Protein AF-A0A1C5UZY4-F1 (afdb_monomer)

Secondary structure (DSSP, 8-state):
-EEEEEE-TTTB-HHHHHHH-S-EEEE--S---TT-EEEEEETTTT-EEEEEEEEEEEEEETTSS---GGGBS-HHHHHHHHTT-EEEEEEEEEEPPTTSSBHHHHHHTT--S---S-EESB-TTSPBPHHHHHHHHHHHHHHHHHHHHHHHHHHHHHHHHHHHHHHHSPP-TTSPP----SPPBPPPPEE-SS-EEPPP-HHHHHHHHHHTTT--SS-TTS---B-TTT-PBP-EEEESS-GGGGGG-SB-S-SGGGEEEE-HHHHHHHHH-TTHHHHHHHHHHHHHHHHHTTT----HHHHHHHTT-

Solvent-accessible surface area (backbone atoms only — not comparable to full-atom values): 17574 Å² total; per-residue (Å²): 100,50,35,39,35,61,40,56,57,80,42,34,38,61,69,61,43,65,74,76,36,88,55,48,72,39,81,50,83,61,92,74,50,74,73,20,39,37,38,33,29,31,41,79,91,58,42,11,45,35,37,35,26,34,28,74,40,64,76,39,45,53,90,72,52,77,93,57,69,92,37,47,66,37,63,67,58,58,62,59,49,45,69,88,38,41,22,27,31,35,30,79,73,46,75,52,61,84,66,76,45,31,60,65,58,33,42,79,33,67,43,78,80,78,68,85,53,75,38,65,32,44,51,100,89,65,50,72,34,58,31,37,51,48,52,54,52,53,50,52,54,52,51,53,49,54,52,49,54,51,35,42,54,53,40,53,52,52,53,54,49,47,48,54,58,56,68,74,50,83,70,69,85,84,62,87,49,69,85,76,87,74,76,53,67,51,71,74,75,48,73,56,104,86,48,71,45,67,86,81,54,69,67,42,47,52,36,21,26,44,56,48,70,34,29,23,73,91,42,70,83,60,85,62,54,59,37,92,88,64,61,48,52,46,50,43,72,40,56,73,64,53,72,64,53,42,83,84,44,77,31,41,60,86,36,42,60,34,31,43,21,21,28,73,64,63,49,47,28,55,79,74,37,95,59,19,65,63,54,51,52,52,50,44,70,73,26,47,72,51,27,46,75,52,70,45,85,80,52,72,68,60,54,33,49,77,73,76,95

Mean predicted aligned error: 8.01 Å

pLDDT: mean 92.83, std 6.44, range [58.12, 98.75]

Foldseek 3Di:
DEKEAEDEQLFFVPVVCLVPDQKAWAFDPDDDDFQYKYFYQYDPPLQFGFFIWTFHAWFAALVRGDPRVVGGNDVVCVVVRRPPTIITIIGTDDTDDGPLGGPVNLVVQQDPDDRPDMDDQADPVGHGGRSSVVVVVSVVVVVVVVVLVLQLVVLVVLLVVLQVVLLPDADDLPDDADFDLDQAFQADFDDDPRYTFGHADSVQQSSLCVVVQVAAPLDNPDDFFARPRHRGTDWGKDFLQRRSCSVVARTDSSHSLRIGTHHPVLVVCLQPNPCVLVSSVVSCVVSVVVCVSNVHDDDSVRSVVSNVD

Structure (mmCIF, N/CA/C/O backbone):
data_AF-A0A1C5UZY4-F1
#
_entry.id   AF-A0A1C5UZY4-F1
#
loop_
_atom_site.group_PDB
_atom_site.id
_atom_site.type_symbol
_atom_site.label_atom_id
_atom_site.label_alt_id
_atom_site.label_comp_id
_atom_site.label_asym_id
_atom_site.label_entity_id
_atom_site.label_seq_id
_atom_site.pdbx_PDB_ins_code
_atom_site.Cartn_x
_atom_site.Cartn_y
_atom_site.Cartn_z
_atom_site.occupancy
_atom_site.B_iso_or_equiv
_atom_site.auth_seq_id
_atom_site.auth_comp_id
_atom_site.auth_asym_id
_atom_site.auth_atom_id
_atom_site.pdbx_PDB_model_num
ATOM 1 N N . MET A 1 1 ? 5.047 -5.600 -29.087 1.00 93.00 1 MET A N 1
ATOM 2 C CA . MET A 1 1 ? 6.178 -6.364 -28.516 1.00 93.00 1 MET A CA 1
ATOM 3 C C . MET A 1 1 ? 6.759 -5.580 -27.348 1.00 93.00 1 MET A C 1
ATOM 5 O O . MET A 1 1 ? 6.511 -4.378 -27.265 1.00 93.00 1 MET A O 1
ATOM 9 N N . GLU A 1 2 ? 7.501 -6.227 -26.448 1.00 97.62 2 GLU A N 1
ATOM 10 C CA . GLU A 1 2 ? 8.127 -5.547 -25.306 1.00 97.62 2 GLU A CA 1
ATOM 11 C C . GLU A 1 2 ? 9.643 -5.729 -25.294 1.00 97.62 2 GLU A C 1
ATOM 13 O O . GLU A 1 2 ? 10.166 -6.808 -25.603 1.00 97.62 2 GLU A O 1
ATOM 18 N N . TRP A 1 3 ? 10.338 -4.657 -24.921 1.00 98.00 3 TRP A N 1
ATOM 19 C CA . TRP A 1 3 ? 11.792 -4.563 -24.972 1.00 98.00 3 TRP A CA 1
ATOM 20 C C . TRP A 1 3 ? 12.372 -4.058 -23.653 1.00 98.00 3 TRP A C 1
ATOM 22 O O . TRP A 1 3 ? 11.740 -3.277 -22.954 1.00 98.00 3 TRP A O 1
ATOM 32 N N . LEU A 1 4 ? 13.609 -4.446 -23.358 1.00 97.75 4 LEU A N 1
ATOM 33 C CA . LEU A 1 4 ? 14.440 -3.913 -22.285 1.00 97.75 4 LEU A CA 1
ATOM 34 C C . LEU A 1 4 ? 15.716 -3.318 -22.894 1.00 97.75 4 LEU A C 1
ATOM 36 O O . LEU A 1 4 ? 16.439 -3.998 -23.627 1.00 97.75 4 LEU A O 1
ATOM 40 N N . ILE A 1 5 ? 16.000 -2.053 -22.590 1.00 97.12 5 ILE A N 1
ATOM 41 C CA . ILE A 1 5 ? 17.200 -1.329 -23.040 1.00 97.12 5 ILE A CA 1
ATOM 42 C C . ILE A 1 5 ? 17.924 -0.687 -21.858 1.00 97.12 5 ILE A C 1
ATOM 44 O O . ILE A 1 5 ? 17.350 -0.549 -20.782 1.00 97.12 5 ILE A O 1
ATOM 48 N N . SER A 1 6 ? 19.174 -0.267 -22.059 1.00 95.44 6 SER A N 1
ATOM 49 C CA . SER A 1 6 ? 19.938 0.491 -21.067 1.00 95.44 6 SER A CA 1
ATOM 50 C C . SER A 1 6 ? 20.080 1.966 -21.446 1.00 95.44 6 SER A C 1
ATOM 52 O O . SER A 1 6 ? 20.252 2.314 -22.614 1.00 95.44 6 SER A O 1
ATOM 54 N N . ALA A 1 7 ? 20.031 2.827 -20.433 1.00 93.62 7 ALA A N 1
ATOM 55 C CA . ALA A 1 7 ? 20.197 4.270 -20.510 1.00 93.62 7 ALA A CA 1
ATOM 56 C C . ALA A 1 7 ? 21.338 4.712 -19.594 1.00 93.62 7 ALA A C 1
ATOM 58 O O . ALA A 1 7 ? 21.362 4.383 -18.406 1.00 93.62 7 ALA A O 1
ATOM 59 N N . ASN A 1 8 ? 22.283 5.480 -20.132 1.00 91.50 8 ASN A N 1
ATOM 60 C CA . ASN A 1 8 ? 23.390 6.024 -19.354 1.00 91.50 8 ASN A CA 1
ATOM 61 C C . ASN A 1 8 ? 23.163 7.511 -19.080 1.00 91.50 8 ASN A C 1
ATOM 63 O O . ASN A 1 8 ? 23.367 8.344 -19.963 1.00 91.50 8 ASN A O 1
ATOM 67 N N . HIS A 1 9 ? 22.768 7.841 -17.848 1.00 85.44 9 HIS A N 1
ATOM 68 C CA . HIS A 1 9 ? 22.499 9.226 -17.432 1.00 85.44 9 HIS A CA 1
ATOM 69 C C . HIS A 1 9 ? 23.727 10.150 -17.545 1.00 85.44 9 HIS A C 1
ATOM 71 O O . HIS A 1 9 ? 23.566 11.351 -17.716 1.00 85.44 9 HIS A O 1
ATOM 77 N N . ASN A 1 10 ? 24.953 9.605 -17.541 1.00 86.50 10 ASN A N 1
ATOM 78 C CA . ASN A 1 10 ? 26.161 10.414 -17.734 1.00 86.50 10 ASN A CA 1
ATOM 79 C C . ASN A 1 10 ? 26.322 10.913 -19.178 1.00 86.50 10 ASN A C 1
ATOM 81 O O . ASN A 1 10 ? 27.143 11.791 -19.415 1.00 86.50 10 ASN A O 1
ATOM 85 N N . LYS A 1 11 ? 25.598 10.329 -20.140 1.00 88.88 11 LYS A N 1
ATOM 86 C CA . LYS A 1 11 ? 25.659 10.702 -21.563 1.00 88.88 11 LYS A CA 1
ATOM 87 C C . LYS A 1 11 ? 24.509 11.612 -21.971 1.00 88.88 11 LYS A C 1
ATOM 89 O O . LYS A 1 11 ? 24.703 12.533 -22.761 1.00 88.88 11 LYS A O 1
ATOM 94 N N . TYR A 1 12 ? 23.328 11.329 -21.430 1.00 91.25 12 TYR A N 1
ATOM 95 C CA . TYR A 1 12 ? 22.092 12.037 -21.720 1.00 91.25 12 TYR A CA 1
ATOM 96 C C . TYR A 1 12 ? 21.233 12.117 -20.456 1.00 91.25 12 TYR A C 1
ATOM 98 O O . TYR A 1 12 ? 21.024 11.106 -19.779 1.00 91.25 12 TYR A O 1
ATOM 106 N N . ASP A 1 13 ? 20.713 13.297 -20.134 1.00 92.81 13 ASP A N 1
ATOM 107 C CA . ASP A 1 13 ? 19.834 13.523 -18.988 1.00 92.81 13 ASP A CA 1
ATOM 108 C C . ASP A 1 13 ? 18.396 13.091 -19.312 1.00 92.81 13 ASP A C 1
ATOM 110 O O . ASP A 1 13 ? 17.498 13.895 -19.569 1.00 92.81 13 ASP A O 1
ATOM 114 N N . HIS A 1 14 ? 18.191 11.773 -19.304 1.00 92.88 14 HIS A N 1
ATOM 115 C CA . HIS A 1 14 ? 16.903 11.130 -19.568 1.00 92.88 14 HIS A CA 1
ATOM 116 C C . HIS A 1 14 ? 15.795 11.654 -18.652 1.00 92.88 14 HIS A C 1
ATOM 118 O O . HIS A 1 14 ? 14.663 11.835 -19.092 1.00 92.88 14 HIS A O 1
ATOM 124 N N . LEU A 1 15 ? 16.122 11.903 -17.380 1.00 91.94 15 LEU A N 1
ATOM 125 C CA . LEU A 1 15 ? 15.158 12.363 -16.393 1.00 91.94 15 LEU A CA 1
ATOM 126 C C . LEU A 1 15 ? 14.638 13.750 -16.759 1.00 91.94 15 LEU A C 1
ATOM 128 O O . LEU A 1 15 ? 13.427 13.965 -16.810 1.00 91.94 15 LEU A O 1
ATOM 132 N N . ARG A 1 16 ? 15.547 14.694 -17.007 1.00 94.50 16 ARG A N 1
ATOM 133 C CA . ARG A 1 16 ? 15.166 16.054 -17.376 1.00 94.50 16 ARG A CA 1
ATOM 134 C C . ARG A 1 16 ? 14.443 16.080 -18.720 1.00 94.50 16 ARG A C 1
ATOM 136 O O . ARG A 1 16 ? 13.404 16.725 -18.824 1.00 94.50 16 ARG A O 1
ATOM 143 N N . ALA A 1 17 ? 14.933 15.326 -19.701 1.00 96.06 17 ALA A N 1
ATOM 144 C CA . ALA A 1 17 ? 14.317 15.239 -21.018 1.00 96.06 17 ALA A CA 1
ATOM 145 C C . ALA A 1 17 ? 12.874 14.711 -20.949 1.00 96.06 17 ALA A C 1
ATOM 147 O O . ALA A 1 17 ? 11.978 15.343 -21.495 1.00 96.06 17 ALA A O 1
ATOM 148 N N . PHE A 1 18 ? 12.604 13.620 -20.221 1.00 95.94 18 PHE A N 1
ATOM 149 C CA . PHE A 1 18 ? 11.238 13.090 -20.089 1.00 95.94 18 PHE A CA 1
ATOM 150 C C . PHE A 1 18 ? 10.306 13.984 -19.255 1.00 95.94 18 PHE A C 1
ATOM 152 O O . PHE A 1 18 ? 9.089 13.867 -19.383 1.00 95.94 18 PHE A O 1
ATOM 159 N N . ASN A 1 19 ? 10.847 14.866 -18.407 1.00 94.25 19 ASN A N 1
ATOM 160 C CA . ASN A 1 19 ? 10.051 15.841 -17.655 1.00 94.25 19 ASN A CA 1
ATOM 161 C C . ASN A 1 19 ? 9.696 17.085 -18.484 1.00 94.25 19 ASN A C 1
ATOM 163 O O . ASN A 1 19 ? 8.635 17.671 -18.278 1.00 94.25 19 ASN A O 1
ATOM 167 N N . GLU A 1 20 ? 10.592 17.523 -19.371 1.00 96.69 20 GLU A N 1
ATOM 168 C CA . GLU A 1 20 ? 10.449 18.774 -20.127 1.00 96.69 20 GLU A CA 1
ATOM 169 C C . GLU A 1 20 ? 9.894 18.566 -21.545 1.00 96.69 20 GLU A C 1
ATOM 171 O O . GLU A 1 20 ? 9.298 19.485 -22.108 1.00 96.69 20 GLU A O 1
ATOM 176 N N . LEU A 1 21 ? 10.060 17.372 -22.124 1.00 96.44 21 LEU A N 1
ATOM 177 C CA . LEU A 1 21 ? 9.663 17.065 -23.494 1.00 96.44 21 LEU A CA 1
ATOM 178 C C . LEU A 1 21 ? 8.459 16.112 -23.549 1.00 96.44 21 LEU A C 1
ATOM 180 O O . LEU A 1 21 ? 8.356 15.181 -22.751 1.00 96.44 21 LEU A O 1
ATOM 184 N N . PRO A 1 22 ? 7.571 16.262 -24.550 1.00 95.25 22 PRO A N 1
ATOM 185 C CA . PRO A 1 22 ? 6.458 15.333 -24.756 1.00 95.25 22 PRO A CA 1
ATOM 186 C C . PRO A 1 22 ? 6.906 13.943 -25.247 1.00 95.25 22 PRO A C 1
ATOM 188 O O . PRO A 1 22 ? 6.146 12.978 -25.141 1.00 95.25 22 PRO A O 1
ATOM 191 N N . TYR A 1 23 ? 8.104 13.849 -25.827 1.00 97.00 23 TYR A N 1
ATOM 192 C CA . TYR A 1 23 ? 8.718 12.631 -26.349 1.00 97.00 23 TYR A CA 1
ATOM 193 C C . TYR A 1 23 ? 10.227 12.829 -26.543 1.00 97.00 23 TYR A C 1
ATOM 195 O O . TYR A 1 23 ? 10.704 13.961 -26.614 1.00 97.00 23 TYR A O 1
ATOM 203 N N . ILE A 1 24 ? 10.964 11.723 -26.662 1.00 96.50 24 ILE A N 1
ATOM 204 C CA . ILE A 1 24 ? 12.413 11.699 -26.909 1.00 96.50 24 ILE A CA 1
ATOM 205 C C . ILE A 1 24 ? 12.707 10.828 -28.129 1.00 96.50 24 ILE A C 1
ATOM 207 O O . ILE A 1 24 ? 12.107 9.765 -28.286 1.00 96.50 24 ILE A O 1
ATOM 211 N N . ASP A 1 25 ? 13.653 11.248 -28.969 1.00 95.19 25 ASP A N 1
ATOM 212 C CA . ASP A 1 25 ? 14.123 10.455 -30.105 1.00 95.19 25 ASP A CA 1
ATOM 213 C C . ASP A 1 25 ? 15.330 9.596 -29.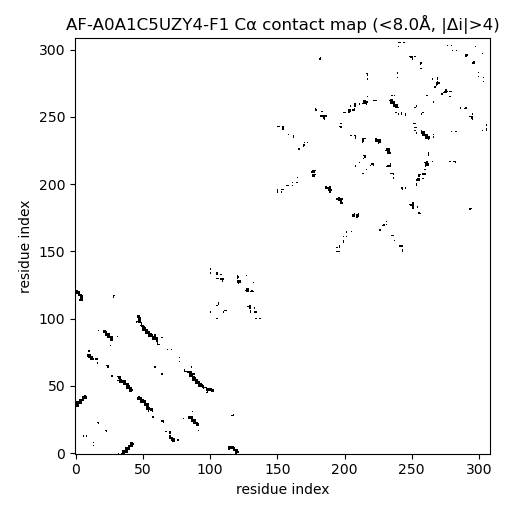703 1.00 95.19 25 ASP A C 1
ATOM 215 O O . ASP A 1 25 ? 16.413 10.082 -29.387 1.00 95.19 25 ASP A O 1
ATOM 219 N N . TRP A 1 26 ? 15.136 8.281 -29.716 1.00 93.69 26 TRP A N 1
ATOM 220 C CA . TRP A 1 26 ? 16.106 7.283 -29.290 1.00 93.69 26 TRP A CA 1
ATOM 221 C C . TRP A 1 26 ? 16.774 6.613 -30.487 1.00 93.69 26 TRP A C 1
ATOM 223 O O . TRP A 1 26 ? 16.096 6.190 -31.425 1.00 93.69 26 TRP A O 1
ATOM 233 N N . LYS A 1 27 ? 18.102 6.442 -30.457 1.00 91.69 27 LYS A N 1
ATOM 234 C CA . LYS A 1 27 ? 18.824 5.760 -31.543 1.00 91.69 27 LYS A CA 1
ATOM 235 C C . LYS A 1 27 ? 18.292 4.335 -31.740 1.00 91.69 27 LYS A C 1
ATOM 237 O O . LYS A 1 27 ? 18.369 3.487 -30.849 1.00 91.69 27 LYS A O 1
ATOM 242 N N . GLN A 1 28 ? 17.774 4.055 -32.929 1.00 91.94 28 GLN A N 1
ATOM 243 C CA . GLN A 1 28 ? 17.091 2.806 -33.235 1.00 91.94 28 GLN A CA 1
ATOM 244 C C . GLN A 1 28 ? 18.100 1.706 -33.584 1.00 91.94 28 GLN A C 1
ATOM 246 O O . GLN A 1 28 ? 18.501 1.546 -34.733 1.00 91.94 28 GLN A O 1
ATOM 251 N N . ASN A 1 29 ? 18.481 0.925 -32.572 1.00 90.06 29 ASN A N 1
ATOM 252 C CA . ASN A 1 29 ? 19.361 -0.244 -32.708 1.00 90.06 29 ASN A CA 1
ATOM 253 C C . ASN A 1 29 ? 18.593 -1.583 -32.653 1.00 90.06 29 ASN A C 1
ATOM 255 O O . ASN A 1 29 ? 19.197 -2.638 -32.481 1.00 90.06 29 ASN A O 1
ATOM 259 N N . ALA A 1 30 ? 17.262 -1.540 -32.756 1.00 92.44 30 ALA A N 1
ATOM 260 C CA . ALA A 1 30 ? 16.383 -2.703 -32.830 1.00 92.44 30 ALA A CA 1
ATOM 261 C C . ALA A 1 30 ? 15.207 -2.444 -33.778 1.00 92.44 30 ALA A C 1
ATOM 263 O O . ALA A 1 30 ? 14.900 -1.302 -34.131 1.00 92.44 30 ALA A O 1
ATOM 264 N N . ASN A 1 31 ? 14.538 -3.524 -34.177 1.00 93.62 31 ASN A N 1
ATOM 265 C CA . ASN A 1 31 ? 13.369 -3.489 -35.052 1.00 93.62 31 ASN A CA 1
ATOM 266 C C . ASN A 1 31 ? 12.099 -3.207 -34.240 1.00 93.62 31 ASN A C 1
ATOM 268 O O . ASN A 1 31 ? 11.259 -4.089 -34.070 1.00 93.62 31 ASN A O 1
ATOM 272 N N . TYR A 1 32 ? 11.993 -1.991 -33.707 1.00 96.56 32 TYR A N 1
ATOM 273 C CA . TYR A 1 32 ? 10.784 -1.535 -33.029 1.00 96.56 32 TYR A CA 1
ATOM 274 C C . TYR A 1 32 ? 9.621 -1.384 -34.010 1.00 96.56 32 TYR A C 1
ATOM 276 O O . TYR A 1 32 ? 9.817 -1.023 -35.172 1.00 96.56 32 TYR A O 1
ATOM 284 N N . SER A 1 33 ? 8.411 -1.605 -33.509 1.00 97.31 33 SER A N 1
ATOM 285 C CA . SER A 1 33 ? 7.156 -1.258 -34.176 1.00 97.31 33 SER A CA 1
ATOM 286 C C . SER A 1 33 ? 6.415 -0.185 -33.382 1.00 97.31 33 SER A C 1
ATOM 288 O O . SER A 1 33 ? 6.552 -0.107 -32.163 1.00 97.31 33 SER A O 1
ATOM 290 N N . VAL A 1 34 ? 5.615 0.644 -34.057 1.00 98.06 34 VAL A N 1
ATOM 291 C CA . VAL A 1 34 ? 4.722 1.589 -33.366 1.00 98.06 34 VAL A CA 1
ATOM 292 C C . VAL A 1 34 ? 3.765 0.805 -32.459 1.00 98.06 34 VAL A C 1
ATOM 294 O O . VAL A 1 34 ? 3.208 -0.208 -32.878 1.00 98.06 34 VAL A O 1
ATOM 297 N N . GLY A 1 35 ? 3.606 1.260 -31.217 1.00 97.81 35 GLY A N 1
ATOM 298 C CA . GLY A 1 35 ? 2.853 0.582 -30.160 1.00 97.81 35 GLY A CA 1
ATOM 299 C C . GLY A 1 35 ? 3.679 -0.394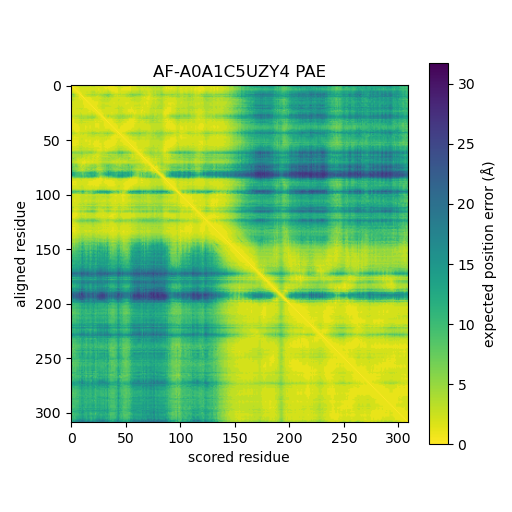 -29.312 1.00 97.81 35 GLY A C 1
ATOM 300 O O . GLY A 1 35 ? 3.176 -0.881 -28.299 1.00 97.81 35 GLY A O 1
ATOM 301 N N . ASP A 1 36 ? 4.940 -0.670 -29.669 1.00 98.38 36 ASP A N 1
ATOM 302 C CA . ASP A 1 36 ? 5.838 -1.432 -28.797 1.00 98.38 36 ASP A CA 1
ATOM 303 C C . ASP A 1 36 ? 6.055 -0.707 -27.465 1.00 98.38 36 ASP A C 1
ATOM 305 O O . ASP A 1 36 ? 6.106 0.526 -27.397 1.00 98.38 36 ASP A O 1
ATOM 309 N N . LYS A 1 37 ? 6.231 -1.492 -26.400 1.00 98.25 37 LYS A N 1
ATOM 310 C CA . LYS A 1 37 ? 6.584 -0.986 -25.074 1.00 98.25 37 LYS A CA 1
ATOM 311 C C . LYS A 1 37 ? 8.058 -1.242 -24.799 1.00 98.25 37 LYS A C 1
ATOM 313 O O . LYS A 1 37 ? 8.589 -2.303 -25.131 1.00 98.25 37 LYS A O 1
ATOM 318 N N . VAL A 1 38 ? 8.735 -0.266 -24.210 1.00 98.31 38 VAL A N 1
ATOM 319 C CA . VAL A 1 38 ? 10.170 -0.349 -23.934 1.00 98.31 38 VAL A CA 1
ATOM 320 C C . VAL A 1 38 ? 10.425 0.015 -22.476 1.00 98.31 38 VAL A C 1
ATOM 322 O O . VAL A 1 38 ? 10.155 1.134 -22.044 1.00 98.31 38 VAL A O 1
ATOM 325 N N . PHE A 1 39 ? 10.960 -0.939 -21.723 1.00 97.69 39 PHE A N 1
ATOM 326 C CA . PHE A 1 39 ? 11.509 -0.745 -20.390 1.00 97.69 39 PHE A CA 1
ATOM 327 C C . PHE A 1 39 ? 12.934 -0.205 -20.501 1.00 97.69 39 PHE A C 1
ATOM 329 O O . PHE A 1 39 ? 13.783 -0.776 -21.192 1.00 97.69 39 PHE A O 1
ATOM 336 N N . ILE A 1 40 ? 13.210 0.894 -19.807 1.00 97.06 40 ILE A N 1
ATOM 337 C CA . ILE A 1 40 ? 14.509 1.560 -19.812 1.00 97.06 40 ILE A CA 1
ATOM 338 C C . ILE A 1 40 ? 15.177 1.361 -18.451 1.00 97.06 40 ILE A C 1
ATOM 340 O O . ILE A 1 40 ? 14.742 1.906 -17.435 1.00 97.06 40 ILE A O 1
ATOM 344 N N . TYR A 1 41 ? 16.257 0.584 -18.449 1.00 96.06 41 TYR A N 1
ATOM 345 C CA . TYR A 1 41 ? 17.159 0.404 -17.319 1.00 96.06 41 TYR A CA 1
ATOM 346 C C . TYR A 1 41 ? 18.167 1.554 -17.249 1.00 96.06 41 TYR A C 1
ATOM 348 O O . TYR A 1 41 ? 19.051 1.667 -18.100 1.00 96.06 41 TYR A O 1
ATOM 356 N N . SER A 1 42 ? 18.075 2.386 -16.216 1.00 94.25 42 SER A N 1
ATOM 357 C CA . SER A 1 42 ? 19.055 3.439 -15.950 1.00 94.25 42 SER A CA 1
ATOM 358 C C . SER A 1 42 ? 20.288 2.837 -15.275 1.00 94.25 42 SER A C 1
ATOM 360 O O . SER A 1 42 ? 20.201 2.231 -14.205 1.00 94.25 42 SER A O 1
ATOM 362 N N . THR A 1 43 ? 21.466 3.014 -15.877 1.00 92.88 43 THR A N 1
ATOM 363 C CA . THR A 1 43 ? 22.735 2.544 -15.297 1.00 92.88 43 THR A CA 1
ATOM 364 C C . THR A 1 43 ? 23.079 3.294 -14.000 1.00 92.88 43 THR A C 1
ATOM 366 O O . THR A 1 43 ? 22.362 4.201 -13.572 1.00 92.88 43 THR A O 1
ATOM 369 N N . LYS A 1 44 ? 24.206 2.944 -13.358 1.00 89.12 44 LYS A N 1
ATOM 370 C CA . LYS A 1 44 ? 24.700 3.629 -12.146 1.00 89.12 44 LYS A CA 1
ATOM 371 C C . LYS A 1 44 ? 24.610 5.156 -12.278 1.00 89.12 44 LYS A C 1
ATOM 373 O O . LYS A 1 44 ? 25.073 5.644 -13.306 1.00 89.12 44 LYS A O 1
ATOM 378 N N . PRO A 1 45 ? 24.112 5.882 -11.254 1.00 89.12 45 PRO A N 1
ATOM 379 C CA . PRO A 1 45 ? 23.876 5.393 -9.896 1.00 89.12 45 PRO A CA 1
ATOM 380 C C . PRO A 1 45 ? 22.497 4.756 -9.676 1.00 89.12 45 PRO A C 1
ATOM 382 O O . PRO A 1 45 ? 22.290 4.188 -8.614 1.00 89.12 45 PRO A O 1
ATOM 385 N N . ILE A 1 46 ? 21.570 4.823 -10.639 1.00 90.38 46 ILE A N 1
ATOM 386 C CA . ILE A 1 46 ? 20.191 4.341 -10.448 1.00 90.38 46 ILE A CA 1
ATOM 387 C C . ILE A 1 46 ? 20.137 2.811 -10.402 1.00 90.38 46 ILE A C 1
ATOM 389 O O . ILE A 1 46 ? 19.535 2.252 -9.495 1.00 90.38 46 ILE A O 1
ATOM 393 N N . SER A 1 47 ? 20.819 2.146 -11.338 1.00 92.25 47 SER A N 1
ATOM 394 C CA . SER A 1 47 ? 20.954 0.679 -11.415 1.00 92.25 47 SER A CA 1
ATOM 395 C C . SER A 1 47 ? 19.625 -0.090 -11.331 1.00 92.25 47 SER A C 1
ATOM 397 O O . SER A 1 47 ? 19.549 -1.158 -10.720 1.00 92.25 47 SER A O 1
ATOM 399 N N . ALA A 1 48 ? 18.577 0.452 -11.953 1.00 94.31 48 ALA A N 1
ATOM 400 C CA . ALA A 1 48 ? 17.226 -0.101 -11.937 1.00 94.31 48 ALA A CA 1
ATOM 401 C C . ALA A 1 48 ? 16.445 0.292 -13.201 1.00 94.31 48 ALA A C 1
ATOM 403 O O . ALA A 1 48 ? 16.809 1.250 -13.889 1.00 94.31 48 ALA A O 1
ATOM 404 N N . ILE A 1 49 ? 15.359 -0.428 -13.499 1.00 95.50 49 ILE A N 1
ATOM 405 C CA . ILE A 1 49 ? 14.364 0.026 -14.483 1.00 95.50 49 ILE A CA 1
ATOM 406 C C . ILE A 1 49 ? 13.709 1.302 -13.948 1.00 95.50 49 ILE A C 1
ATOM 408 O O . ILE A 1 49 ? 13.143 1.296 -12.857 1.00 95.50 49 ILE A O 1
ATOM 412 N N . GLU A 1 50 ? 13.808 2.393 -14.710 1.00 94.94 50 GLU A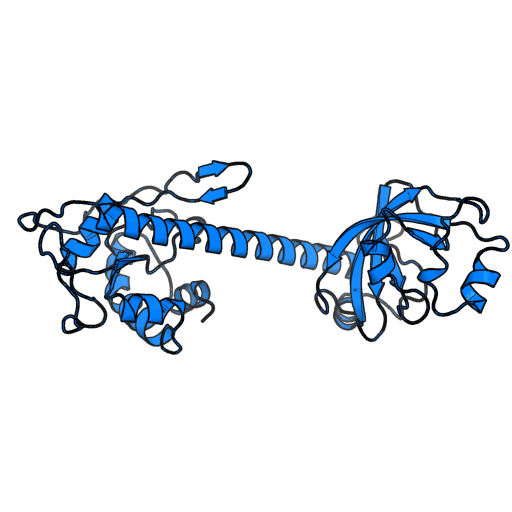 N 1
ATOM 413 C CA . GLU A 1 50 ? 13.316 3.717 -14.303 1.00 94.94 50 GLU A CA 1
ATOM 414 C C . GLU A 1 50 ? 12.147 4.199 -15.166 1.00 94.94 50 GLU A C 1
ATOM 416 O O . GLU A 1 50 ? 11.273 4.900 -14.661 1.00 94.94 50 GLU A O 1
ATOM 421 N N . PHE A 1 51 ? 12.085 3.808 -16.441 1.00 96.06 51 PHE A N 1
ATOM 422 C CA . PHE A 1 51 ? 11.044 4.287 -17.351 1.00 96.06 51 PHE A CA 1
ATOM 423 C C . PHE A 1 51 ? 10.389 3.146 -18.121 1.00 96.06 51 PHE A C 1
ATOM 425 O O . PHE A 1 51 ? 11.051 2.192 -18.533 1.00 96.06 51 PHE A O 1
ATOM 432 N N . LEU A 1 52 ? 9.092 3.296 -18.366 1.00 97.00 52 LEU A N 1
ATOM 433 C CA . LEU A 1 52 ? 8.333 2.560 -19.365 1.00 97.00 52 LEU A CA 1
ATOM 434 C C . LEU A 1 52 ? 7.852 3.557 -20.419 1.00 97.00 52 LEU A C 1
ATOM 436 O O . LEU A 1 52 ? 7.227 4.569 -20.090 1.00 97.00 52 LEU A O 1
ATOM 440 N N . VAL A 1 53 ? 8.146 3.277 -21.685 1.00 98.31 53 VAL A N 1
ATOM 441 C CA . VAL A 1 53 ? 7.797 4.150 -22.812 1.00 98.31 53 VAL A CA 1
ATOM 442 C C . VAL A 1 53 ? 7.063 3.393 -23.913 1.00 98.31 53 VAL A C 1
ATOM 444 O O . VAL A 1 53 ? 7.185 2.175 -24.040 1.00 98.31 53 VAL A O 1
ATOM 447 N N . GLU A 1 54 ? 6.301 4.128 -24.716 1.00 98.44 54 GLU A N 1
ATOM 448 C CA . GLU A 1 54 ? 5.686 3.646 -25.951 1.00 98.44 54 GLU A CA 1
ATOM 449 C C . GLU A 1 54 ? 6.467 4.142 -27.159 1.00 98.44 54 GLU A C 1
ATOM 451 O O . GLU A 1 54 ? 6.799 5.327 -27.245 1.00 98.44 54 GLU A O 1
ATOM 456 N N . VAL A 1 55 ? 6.701 3.258 -28.122 1.00 98.56 55 VAL A N 1
ATOM 457 C CA . VAL A 1 55 ? 7.205 3.647 -29.437 1.00 98.56 55 VAL A CA 1
ATOM 458 C C . VAL A 1 55 ? 6.062 4.263 -30.238 1.00 98.56 55 VAL A C 1
ATOM 460 O O . VAL A 1 55 ? 5.137 3.560 -30.636 1.00 98.56 55 VAL A O 1
ATOM 463 N N . ILE A 1 56 ? 6.124 5.567 -30.497 1.00 98.31 56 ILE A N 1
ATOM 464 C CA . ILE A 1 56 ? 5.078 6.285 -31.245 1.00 98.31 56 ILE A CA 1
ATOM 465 C C . ILE A 1 56 ? 5.457 6.552 -32.706 1.00 98.31 56 ILE A C 1
ATOM 467 O O . ILE A 1 56 ? 4.588 6.837 -33.522 1.00 98.31 56 ILE A O 1
ATOM 471 N N . GLU A 1 57 ? 6.739 6.431 -33.052 1.00 98.06 57 GLU A N 1
ATOM 472 C CA . GLU A 1 57 ? 7.251 6.618 -34.412 1.00 98.06 57 GLU A CA 1
ATOM 473 C C . GLU A 1 57 ? 8.584 5.865 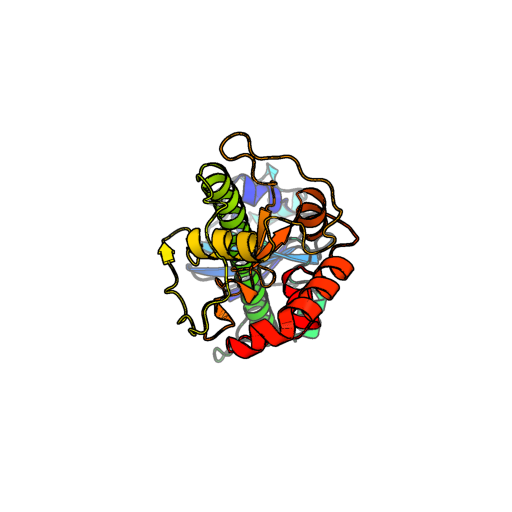-34.575 1.00 98.06 57 GLU A C 1
ATOM 475 O O . GLU A 1 57 ? 9.312 5.664 -33.601 1.00 98.06 57 GLU A O 1
ATOM 480 N N . THR A 1 58 ? 8.915 5.417 -35.789 1.00 97.38 58 THR A N 1
ATOM 481 C CA . THR A 1 58 ? 10.143 4.652 -36.085 1.00 97.38 58 THR A CA 1
ATOM 482 C C . THR A 1 58 ? 10.781 5.134 -37.381 1.00 97.38 58 THR A C 1
ATOM 484 O O . THR A 1 58 ? 10.121 5.775 -38.195 1.00 97.38 58 THR A O 1
ATOM 487 N N . ASN A 1 59 ? 12.045 4.770 -37.611 1.00 94.31 59 ASN A N 1
ATOM 488 C CA . ASN A 1 59 ? 12.789 5.109 -38.828 1.00 94.31 59 ASN A CA 1
ATOM 489 C C . ASN A 1 59 ? 12.925 6.621 -39.095 1.00 94.31 59 ASN A C 1
ATOM 491 O O . ASN A 1 59 ? 13.111 7.026 -40.243 1.00 94.31 59 ASN A O 1
ATOM 495 N N . ILE A 1 60 ? 12.892 7.441 -38.045 1.00 93.94 60 ILE A N 1
ATOM 496 C CA . ILE A 1 60 ? 13.107 8.887 -38.134 1.00 93.94 60 ILE A CA 1
ATOM 497 C C . ILE A 1 60 ? 14.551 9.137 -38.579 1.00 93.94 60 ILE A C 1
ATOM 499 O O . ILE A 1 60 ? 15.487 8.527 -38.051 1.00 93.94 60 ILE A O 1
ATOM 503 N N . THR A 1 61 ? 14.741 10.013 -39.564 1.00 90.88 61 THR A N 1
ATOM 504 C CA . THR A 1 61 ? 16.075 10.412 -40.030 1.00 90.88 61 THR A CA 1
ATOM 505 C C . THR A 1 61 ? 16.634 11.546 -39.173 1.00 90.88 61 THR A C 1
ATOM 507 O O . THR A 1 61 ? 15.882 12.290 -38.551 1.00 90.88 61 THR A O 1
ATOM 510 N N . GLY A 1 62 ? 17.961 11.705 -39.146 1.00 84.19 62 GLY A N 1
ATOM 511 C CA . GLY A 1 62 ? 18.638 12.706 -38.309 1.00 84.19 62 GLY A CA 1
ATOM 512 C C . GLY A 1 62 ? 18.212 14.166 -38.536 1.00 84.19 62 GLY A C 1
ATOM 513 O O . GLY A 1 62 ? 18.395 14.981 -37.639 1.00 84.19 62 GLY A O 1
ATOM 514 N N . ASP A 1 63 ? 17.607 14.496 -39.679 1.00 85.00 63 ASP A N 1
ATOM 515 C CA . ASP A 1 63 ? 17.081 15.844 -39.958 1.00 85.00 63 ASP A CA 1
ATOM 516 C C . ASP A 1 63 ? 15.691 16.089 -39.339 1.00 85.00 63 ASP A C 1
ATOM 518 O O . ASP A 1 63 ? 15.233 17.225 -39.268 1.00 85.00 63 ASP A O 1
ATOM 522 N N . HIS A 1 64 ? 15.015 15.024 -38.893 1.00 88.69 64 HIS A N 1
ATOM 523 C CA . HIS A 1 64 ? 13.652 15.050 -38.349 1.00 88.69 64 HIS A CA 1
ATOM 524 C C . HIS A 1 64 ? 13.596 14.691 -36.856 1.00 88.69 64 HIS A C 1
ATOM 526 O O . HIS A 1 64 ? 12.502 14.583 -36.288 1.00 88.69 64 HIS A O 1
ATOM 532 N N . VAL A 1 65 ? 14.755 14.494 -36.215 1.00 90.69 65 VAL A N 1
ATOM 533 C CA . VAL A 1 65 ? 14.807 14.344 -34.758 1.00 90.69 65 VAL A CA 1
ATOM 534 C C . VAL A 1 65 ? 14.651 15.693 -34.067 1.00 90.69 65 VAL A C 1
ATOM 536 O O . VAL A 1 65 ? 15.018 16.733 -34.613 1.00 90.69 65 VAL A O 1
ATOM 539 N N . ILE A 1 66 ? 14.134 15.674 -32.845 1.00 91.19 66 ILE A N 1
ATOM 540 C CA . ILE A 1 66 ? 14.022 16.864 -31.999 1.00 91.19 66 ILE A CA 1
ATOM 541 C C . ILE A 1 66 ? 15.382 17.525 -31.742 1.00 91.19 66 ILE A C 1
ATOM 543 O O . ILE A 1 66 ? 16.422 16.862 -31.746 1.00 91.19 66 ILE A O 1
ATOM 547 N N . ASP A 1 67 ? 15.374 18.832 -31.475 1.00 89.75 67 ASP A N 1
ATOM 548 C CA . ASP A 1 67 ? 16.543 19.506 -30.911 1.00 89.75 67 ASP A CA 1
ATOM 549 C C . ASP A 1 67 ? 16.564 19.317 -29.392 1.00 89.75 67 ASP A C 1
ATOM 551 O O . ASP A 1 67 ? 15.897 20.012 -28.629 1.00 89.75 67 ASP A O 1
ATOM 555 N N . ASP A 1 68 ? 17.324 18.317 -28.970 1.00 91.06 68 ASP A N 1
ATOM 556 C CA . ASP A 1 68 ? 17.477 17.872 -27.592 1.00 91.06 68 ASP A CA 1
ATOM 557 C C . ASP A 1 68 ? 18.885 18.142 -27.049 1.00 91.06 68 ASP A C 1
ATOM 559 O O . ASP A 1 68 ? 19.273 17.591 -26.019 1.00 91.06 68 ASP A O 1
ATOM 563 N N . LYS A 1 69 ? 19.668 18.991 -27.731 1.00 91.25 69 LYS A N 1
ATOM 564 C CA . LYS A 1 69 ? 21.091 19.224 -27.435 1.00 91.25 69 LYS A CA 1
ATOM 565 C C . LYS A 1 69 ? 21.357 19.559 -25.970 1.00 91.25 69 LYS A C 1
ATOM 567 O O . LYS A 1 69 ? 22.365 19.135 -25.418 1.00 91.25 69 LYS A O 1
ATOM 572 N N . ILE A 1 70 ? 20.446 20.294 -25.337 1.00 94.06 70 ILE A N 1
ATOM 573 C CA . ILE A 1 70 ? 20.569 20.739 -23.943 1.00 94.06 70 ILE A CA 1
ATOM 574 C C . ILE A 1 70 ? 20.554 19.597 -22.915 1.00 94.06 70 ILE A C 1
ATOM 576 O O . ILE A 1 70 ? 20.921 19.827 -21.764 1.00 94.06 70 ILE A O 1
ATOM 580 N N . TYR A 1 71 ? 20.124 18.396 -23.312 1.00 93.56 71 TYR A N 1
ATOM 581 C CA . TYR A 1 71 ? 20.078 17.206 -22.462 1.00 93.56 71 TYR A CA 1
ATOM 582 C C . TYR A 1 71 ? 21.302 16.301 -22.648 1.00 93.56 71 TYR A C 1
ATOM 584 O O . TYR A 1 71 ? 21.475 15.353 -21.887 1.00 93.56 71 TYR A O 1
ATOM 592 N N . TRP A 1 72 ? 22.163 16.573 -23.633 1.00 91.50 72 TRP A N 1
ATOM 593 C CA . TRP A 1 72 ? 23.376 15.796 -23.873 1.00 91.50 72 TRP A CA 1
ATOM 594 C C . TRP A 1 72 ? 24.535 16.300 -23.019 1.00 91.50 72 TRP A C 1
ATOM 596 O O . TRP A 1 72 ? 24.884 17.479 -23.041 1.00 91.50 72 TRP A O 1
ATOM 606 N N . THR A 1 73 ? 25.176 15.376 -22.314 1.00 87.56 73 THR A N 1
ATOM 607 C CA . THR A 1 73 ? 26.414 15.626 -21.565 1.00 87.56 73 THR A CA 1
ATOM 608 C C . THR A 1 73 ? 27.647 15.268 -22.396 1.00 87.56 73 THR A C 1
ATOM 610 O O . THR A 1 73 ? 28.700 15.880 -22.234 1.00 87.56 73 THR A O 1
ATOM 613 N N . ASP A 1 74 ? 27.515 14.302 -23.313 1.00 85.44 74 ASP A N 1
ATOM 614 C CA . ASP A 1 74 ? 28.566 13.884 -24.246 1.00 85.44 74 ASP A CA 1
ATOM 615 C C . ASP A 1 74 ? 28.283 14.411 -25.664 1.00 85.44 74 ASP A C 1
ATOM 617 O O . ASP A 1 74 ? 27.536 13.820 -26.450 1.00 85.44 74 ASP A O 1
ATOM 621 N N . MET A 1 75 ? 28.898 15.547 -25.998 1.00 84.81 75 MET A N 1
ATOM 622 C CA . MET A 1 75 ? 28.724 16.198 -27.300 1.00 84.81 75 MET A CA 1
ATOM 623 C C . MET A 1 75 ? 29.316 15.402 -28.470 1.00 84.81 75 MET A C 1
ATOM 625 O O . MET A 1 75 ? 28.822 15.519 -29.591 1.00 84.81 75 MET A O 1
ATOM 629 N N . ASN A 1 76 ? 30.326 14.560 -28.231 1.00 83.19 76 ASN A N 1
ATOM 630 C CA . ASN A 1 76 ? 30.886 13.726 -29.294 1.00 83.19 76 ASN A CA 1
ATOM 631 C C . ASN A 1 76 ? 29.871 12.660 -29.719 1.00 83.19 76 ASN A C 1
ATOM 633 O O . ASN A 1 76 ? 29.722 12.390 -30.911 1.00 83.19 76 ASN A O 1
ATOM 637 N N . GLU A 1 77 ? 29.145 12.060 -28.771 1.00 80.31 77 GLU A N 1
ATOM 638 C CA . GLU A 1 77 ? 28.068 11.121 -29.103 1.00 80.31 77 GLU A CA 1
ATOM 639 C C . GLU A 1 77 ? 26.872 11.801 -29.768 1.00 80.31 77 GLU A C 1
ATOM 641 O O . GLU A 1 77 ? 26.318 11.240 -30.716 1.00 80.31 77 GLU A O 1
ATOM 646 N N . TYR A 1 78 ? 26.523 13.019 -29.345 1.00 82.94 78 TYR A N 1
ATOM 647 C CA . TYR A 1 78 ? 25.484 13.823 -29.993 1.00 82.94 78 TYR A CA 1
ATOM 648 C C . TYR A 1 78 ? 25.782 14.059 -31.484 1.00 82.94 78 TYR A C 1
ATOM 650 O O . TYR A 1 78 ? 24.931 13.815 -32.345 1.00 82.94 78 TYR A O 1
ATOM 658 N N . GLU A 1 79 ? 27.000 14.506 -31.808 1.00 81.06 79 GLU A N 1
ATOM 659 C CA . GLU A 1 79 ? 27.397 14.838 -33.182 1.00 81.06 79 GLU A CA 1
ATOM 660 C C . GLU A 1 79 ? 27.576 13.592 -34.05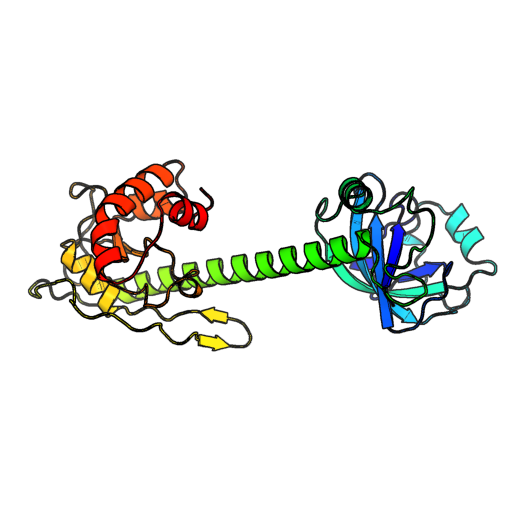8 1.00 81.06 79 GLU A C 1
ATOM 662 O O . GLU A 1 79 ? 27.120 13.561 -35.207 1.00 81.06 79 GLU A O 1
ATOM 667 N N . ASN A 1 80 ? 28.196 12.539 -33.515 1.00 74.69 80 ASN A N 1
ATOM 668 C CA . ASN A 1 80 ? 28.400 11.279 -34.232 1.00 74.69 80 ASN A CA 1
ATOM 669 C C . ASN A 1 80 ? 27.093 10.497 -34.417 1.00 74.69 80 ASN A C 1
ATOM 671 O O . ASN A 1 80 ? 26.934 9.786 -35.408 1.00 74.69 80 ASN A O 1
ATOM 675 N N . GLY A 1 81 ? 26.146 10.630 -33.486 1.00 69.69 81 GLY A N 1
ATOM 676 C CA . GLY A 1 81 ? 24.859 9.946 -33.527 1.00 69.69 81 GLY A CA 1
ATOM 677 C C . GLY A 1 81 ? 24.002 10.356 -34.722 1.00 69.69 81 GLY A C 1
ATOM 678 O O . GLY A 1 81 ? 23.409 9.486 -35.356 1.00 69.69 81 GLY A O 1
ATOM 679 N N . ARG A 1 82 ? 23.971 11.648 -35.078 1.00 70.94 82 ARG A N 1
ATOM 680 C CA . ARG A 1 82 ? 23.055 12.173 -36.111 1.00 70.94 82 ARG A CA 1
ATOM 681 C C . ARG A 1 82 ? 23.459 11.829 -37.546 1.00 70.94 82 ARG A C 1
ATOM 683 O O . ARG A 1 82 ? 22.601 11.767 -38.426 1.00 70.94 82 ARG A O 1
ATOM 690 N N . LYS A 1 83 ? 24.740 11.556 -37.810 1.00 67.69 83 LYS A N 1
ATOM 691 C CA . LYS A 1 83 ? 25.210 11.189 -39.152 1.00 67.69 83 LYS A CA 1
ATOM 692 C C . LYS A 1 83 ? 24.861 9.725 -39.437 1.00 67.69 83 LYS A C 1
ATOM 694 O O . LYS A 1 83 ? 25.556 8.815 -39.009 1.00 67.69 83 LYS A O 1
ATOM 699 N N . HIS A 1 84 ? 23.780 9.522 -40.193 1.00 72.94 84 HIS A N 1
ATOM 700 C CA . HIS A 1 84 ? 23.368 8.238 -40.795 1.00 72.94 84 HIS A CA 1
ATOM 701 C C . HIS A 1 84 ? 22.638 7.255 -39.858 1.00 72.94 84 HIS A C 1
ATOM 703 O O . HIS A 1 84 ? 22.376 6.118 -40.253 1.00 72.94 84 HIS A O 1
ATOM 709 N N . SER A 1 85 ? 22.250 7.679 -38.650 1.00 84.38 85 SER A N 1
ATOM 710 C CA . SER A 1 85 ? 21.412 6.859 -37.763 1.00 84.38 85 SER A CA 1
ATOM 711 C C . SER A 1 85 ? 19.922 7.013 -38.067 1.00 84.38 85 SER A C 1
ATOM 713 O O . SER A 1 85 ? 19.463 8.053 -38.542 1.00 84.38 85 SER A O 1
ATOM 715 N N . ARG A 1 86 ? 19.164 5.968 -37.730 1.00 92.19 86 ARG A N 1
ATOM 716 C CA . ARG A 1 86 ? 17.707 6.023 -37.593 1.00 92.19 86 ARG A CA 1
ATOM 717 C C . ARG A 1 86 ? 17.330 6.147 -36.126 1.00 92.19 86 ARG A C 1
ATOM 719 O O . ARG A 1 86 ? 18.049 5.647 -35.258 1.00 92.19 86 ARG A O 1
ATOM 726 N N . TYR A 1 87 ? 16.189 6.769 -35.871 1.00 94.50 87 TYR A N 1
ATOM 727 C CA . TYR A 1 87 ? 15.661 6.982 -34.533 1.00 94.50 87 TYR A CA 1
ATOM 728 C C . TYR A 1 87 ? 14.230 6.459 -34.412 1.00 94.50 87 TYR A C 1
ATOM 730 O O . TYR A 1 87 ? 13.476 6.417 -35.387 1.00 94.50 87 TYR A O 1
ATOM 738 N N . ALA A 1 88 ? 13.880 6.055 -33.198 1.00 97.06 88 ALA A N 1
ATOM 739 C CA . ALA A 1 88 ? 12.523 5.759 -32.780 1.00 97.06 88 ALA A CA 1
ATOM 740 C C . ALA A 1 88 ? 12.100 6.791 -31.739 1.00 97.06 88 ALA A C 1
ATOM 742 O O . ALA A 1 88 ? 12.893 7.158 -30.876 1.00 97.06 88 ALA A O 1
ATOM 743 N N . ARG A 1 89 ? 10.856 7.250 -31.812 1.00 97.94 89 ARG A N 1
ATOM 744 C CA . ARG A 1 89 ? 10.322 8.246 -30.888 1.00 97.94 89 ARG A CA 1
ATOM 745 C C . ARG A 1 89 ? 9.612 7.563 -29.742 1.00 97.94 89 ARG A C 1
ATOM 747 O O . ARG A 1 89 ? 8.677 6.790 -29.957 1.00 97.94 89 ARG A O 1
ATOM 754 N N . PHE A 1 90 ? 10.052 7.865 -28.533 1.00 98.31 90 PHE A N 1
ATOM 755 C CA . PHE A 1 90 ? 9.535 7.301 -27.300 1.00 98.31 90 PHE A CA 1
ATOM 756 C C . PHE A 1 90 ? 8.691 8.329 -26.559 1.00 98.31 90 PHE A C 1
ATOM 758 O O . PHE A 1 90 ? 9.145 9.437 -26.273 1.00 98.31 90 PHE A O 1
ATOM 765 N N . LYS A 1 91 ? 7.466 7.938 -26.212 1.00 98.19 91 LYS A N 1
ATOM 766 C CA . LYS A 1 91 ? 6.580 8.695 -25.329 1.00 98.19 91 LYS A CA 1
ATOM 767 C C . LYS A 1 91 ? 6.556 8.038 -23.956 1.00 98.19 91 LYS A C 1
ATOM 769 O O . LYS A 1 91 ? 6.313 6.836 -23.864 1.00 98.19 91 LYS A O 1
ATOM 774 N N . LEU A 1 92 ? 6.787 8.813 -22.897 1.00 98.12 92 LEU A N 1
ATOM 775 C CA . LEU A 1 92 ? 6.731 8.301 -21.528 1.00 98.12 92 LEU A CA 1
ATOM 776 C C . LEU A 1 92 ? 5.324 7.779 -21.198 1.00 98.12 92 LEU A C 1
ATOM 778 O O . LEU A 1 92 ? 4.332 8.466 -21.446 1.00 98.12 92 LEU A O 1
ATOM 782 N N . ILE A 1 93 ? 5.255 6.576 -20.626 1.00 96.62 93 ILE A N 1
ATOM 783 C CA . ILE A 1 93 ? 4.032 6.006 -20.047 1.00 96.62 93 ILE A CA 1
ATOM 784 C C . ILE A 1 93 ? 4.086 6.128 -18.530 1.00 96.62 93 ILE A C 1
ATOM 786 O O . ILE A 1 93 ? 3.179 6.685 -17.920 1.00 96.62 93 ILE A O 1
ATOM 790 N N . GLU A 1 94 ? 5.162 5.621 -17.931 1.00 93.88 94 GLU A N 1
ATOM 791 C CA . GLU A 1 94 ? 5.346 5.619 -16.486 1.00 93.88 94 GLU A CA 1
ATOM 792 C C . GLU A 1 94 ? 6.821 5.800 -16.137 1.00 93.88 94 GLU A C 1
ATOM 794 O O . GLU A 1 94 ? 7.720 5.330 -16.839 1.00 93.88 94 GLU A O 1
ATOM 799 N N . ARG A 1 95 ? 7.050 6.483 -15.016 1.00 93.50 95 ARG A N 1
ATOM 800 C CA . ARG A 1 95 ? 8.333 6.528 -14.331 1.00 93.50 95 ARG A CA 1
ATOM 801 C C . ARG A 1 95 ? 8.216 5.760 -13.021 1.00 93.50 95 ARG A C 1
ATOM 803 O O . ARG A 1 95 ? 7.309 6.022 -12.232 1.00 93.50 95 ARG A O 1
ATOM 810 N N . PHE A 1 96 ? 9.161 4.866 -12.777 1.00 90.44 96 PHE A N 1
ATOM 811 C CA . PHE A 1 96 ? 9.233 4.074 -11.558 1.00 90.44 96 PHE A CA 1
ATOM 812 C C . PHE A 1 96 ? 10.159 4.727 -10.529 1.00 90.44 96 PHE A C 1
ATOM 814 O O . PHE A 1 96 ? 11.134 5.400 -10.872 1.00 90.44 96 PHE A O 1
ATOM 821 N N . ASP A 1 97 ? 9.860 4.510 -9.248 1.00 81.25 97 ASP A N 1
ATOM 822 C CA . ASP A 1 97 ? 10.771 4.886 -8.170 1.00 81.25 97 ASP A CA 1
ATOM 823 C C . ASP A 1 97 ? 12.088 4.104 -8.274 1.00 81.25 97 ASP A C 1
ATOM 825 O O . ASP A 1 97 ? 12.147 2.985 -8.793 1.00 81.25 97 ASP A O 1
ATOM 829 N N . LYS A 1 98 ? 13.159 4.675 -7.717 1.00 75.00 98 LYS A N 1
ATOM 830 C CA . LYS A 1 98 ? 14.466 4.011 -7.672 1.00 75.00 98 LYS A CA 1
ATOM 831 C C . LYS A 1 98 ? 14.364 2.672 -6.926 1.00 75.00 98 LYS A C 1
ATOM 833 O O . LYS A 1 98 ? 13.621 2.552 -5.951 1.00 75.00 98 LYS A O 1
ATOM 838 N N . ASN A 1 99 ? 15.159 1.692 -7.358 1.00 79.25 99 ASN A N 1
ATOM 839 C CA . ASN A 1 99 ? 15.329 0.376 -6.722 1.00 79.25 99 ASN A CA 1
ATOM 840 C C . ASN A 1 99 ? 14.098 -0.552 -6.745 1.00 79.25 99 ASN A C 1
ATOM 842 O O . ASN A 1 99 ? 14.042 -1.503 -5.971 1.00 79.25 99 ASN A O 1
ATOM 846 N N . LYS A 1 100 ? 13.095 -0.298 -7.595 1.00 85.06 100 LYS A N 1
ATOM 847 C CA . LYS A 1 100 ? 11.906 -1.167 -7.675 1.00 85.06 100 LYS A CA 1
ATOM 848 C C . LYS A 1 100 ? 12.150 -2.481 -8.418 1.00 85.06 100 LYS A C 1
ATOM 850 O O . LYS A 1 100 ? 11.578 -3.495 -8.019 1.00 85.06 100 LYS A O 1
ATOM 855 N N . ILE A 1 101 ? 12.971 -2.426 -9.469 1.00 92.75 101 ILE A N 1
ATOM 856 C CA . ILE A 1 101 ? 13.436 -3.561 -10.275 1.00 92.75 101 ILE A CA 1
ATOM 857 C C . ILE A 1 101 ? 14.916 -3.318 -10.586 1.00 92.75 101 ILE A C 1
ATOM 859 O O . ILE A 1 101 ? 15.243 -2.514 -11.464 1.00 92.75 101 ILE A O 1
ATOM 863 N N . THR A 1 102 ? 15.811 -3.943 -9.827 1.00 94.44 102 THR A N 1
ATOM 864 C CA . THR A 1 102 ? 17.264 -3.760 -9.955 1.00 94.44 102 THR A CA 1
ATOM 865 C C . THR A 1 102 ? 17.876 -4.723 -10.972 1.00 94.44 102 THR A C 1
ATOM 867 O O . THR A 1 102 ? 17.246 -5.685 -11.406 1.00 94.44 102 THR A O 1
ATOM 870 N N . ILE A 1 103 ? 19.130 -4.485 -11.368 1.00 92.69 103 ILE A N 1
ATOM 871 C CA . ILE A 1 103 ? 19.846 -5.436 -12.234 1.00 92.69 103 ILE A CA 1
ATOM 872 C C . ILE A 1 103 ? 20.067 -6.798 -11.564 1.00 92.69 103 ILE A C 1
ATOM 874 O O . ILE A 1 103 ? 20.016 -7.817 -12.244 1.00 92.69 103 ILE A O 1
ATOM 878 N N . GLU A 1 104 ? 20.279 -6.810 -10.246 1.00 93.69 104 GLU A N 1
ATOM 879 C CA . GLU A 1 104 ? 20.447 -8.035 -9.463 1.00 93.69 104 GLU A CA 1
ATOM 880 C C . GLU A 1 104 ? 19.154 -8.851 -9.463 1.00 93.69 104 GLU A C 1
ATOM 882 O O . GLU A 1 104 ? 19.191 -10.049 -9.732 1.00 93.69 104 GLU A O 1
ATOM 887 N N . ASP A 1 105 ? 18.006 -8.189 -9.287 1.00 94.62 105 ASP A N 1
ATOM 888 C CA . ASP A 1 105 ? 16.700 -8.837 -9.405 1.00 94.62 105 ASP A CA 1
ATOM 889 C C . ASP A 1 105 ? 16.522 -9.488 -10.779 1.00 94.62 105 ASP A C 1
ATOM 891 O O . ASP A 1 105 ? 16.116 -10.644 -10.878 1.00 94.62 105 ASP A O 1
ATOM 895 N N . LEU A 1 106 ? 16.865 -8.770 -11.853 1.00 95.88 106 LEU A N 1
ATOM 896 C CA . LEU A 1 106 ? 16.752 -9.299 -13.211 1.00 95.88 106 LEU A CA 1
ATOM 897 C C . LEU A 1 106 ? 17.669 -10.511 -13.425 1.00 95.88 106 LEU A C 1
ATOM 899 O O . LEU A 1 106 ? 17.239 -11.491 -14.029 1.00 95.88 106 LEU A O 1
ATOM 903 N N . HIS A 1 107 ? 18.912 -10.469 -12.935 1.00 96.75 107 HIS A N 1
ATOM 904 C CA . HIS A 1 107 ? 19.856 -11.593 -13.026 1.00 96.75 107 HIS A CA 1
ATOM 905 C C . HIS A 1 107 ? 19.379 -12.811 -12.237 1.00 96.75 107 HIS A C 1
ATOM 907 O O . HIS A 1 107 ? 19.408 -13.922 -12.764 1.00 96.75 107 HIS A O 1
ATOM 913 N N . ASN A 1 108 ? 18.868 -12.600 -11.025 1.00 97.00 108 ASN A N 1
ATOM 914 C CA . ASN A 1 108 ? 18.288 -13.658 -10.196 1.00 97.00 108 ASN A CA 1
ATOM 915 C C . ASN A 1 108 ? 17.040 -14.290 -10.832 1.00 97.00 108 ASN A C 1
ATOM 917 O O . ASN A 1 108 ? 16.684 -15.412 -10.485 1.00 97.00 108 ASN A O 1
ATOM 921 N N . ASN A 1 109 ? 16.408 -13.593 -11.779 1.00 97.12 109 ASN A N 1
ATOM 922 C CA . ASN A 1 109 ? 15.235 -14.052 -12.517 1.00 97.12 109 ASN A CA 1
ATOM 923 C C . ASN A 1 109 ? 15.542 -14.294 -14.006 1.00 97.12 109 ASN A C 1
ATOM 925 O O . ASN A 1 109 ? 14.710 -14.031 -14.866 1.00 97.12 109 ASN A O 1
ATOM 929 N N . GLY A 1 110 ? 16.744 -14.770 -14.338 1.00 95.81 110 GLY A N 1
ATOM 930 C CA . GLY A 1 110 ? 17.026 -15.340 -15.661 1.00 95.81 110 GLY A CA 1
ATOM 931 C C . GLY A 1 110 ? 17.527 -14.357 -16.726 1.00 95.81 110 GLY A C 1
ATOM 932 O O . GLY A 1 110 ? 17.716 -14.743 -17.882 1.00 95.81 110 GLY A O 1
ATOM 933 N N . LEU A 1 111 ? 17.803 -13.092 -16.385 1.00 96.62 111 LEU A N 1
ATOM 934 C CA . LEU A 1 111 ? 18.525 -12.204 -17.298 1.00 96.62 111 LEU A CA 1
ATOM 935 C C . LEU A 1 111 ? 19.996 -12.638 -17.384 1.00 96.62 111 LEU A C 1
ATOM 937 O O . LEU A 1 111 ? 20.742 -12.567 -16.412 1.00 96.62 111 LEU A O 1
ATOM 941 N N . VAL A 1 112 ? 20.449 -13.012 -18.580 1.00 93.62 112 VAL A N 1
ATOM 942 C CA . VAL A 1 112 ? 21.849 -13.392 -18.815 1.00 93.62 112 VAL A CA 1
ATOM 943 C C . VAL A 1 112 ? 22.666 -12.195 -19.303 1.00 93.62 112 VAL A C 1
ATOM 945 O O . VAL A 1 112 ? 22.348 -11.571 -20.322 1.00 93.62 112 VAL A O 1
ATOM 948 N N . GLY A 1 113 ? 23.771 -11.915 -18.607 1.00 92.75 113 GLY A N 1
ATOM 949 C CA . GLY A 1 113 ? 24.762 -10.906 -18.984 1.00 92.75 113 GLY A CA 1
ATOM 950 C C . GLY A 1 113 ? 24.297 -9.454 -18.810 1.00 92.75 113 GLY A C 1
ATOM 951 O O . GLY A 1 113 ? 23.269 -9.157 -18.206 1.00 92.75 113 GLY A O 1
ATOM 952 N N . ASN A 1 114 ? 25.081 -8.519 -19.350 1.00 90.00 114 ASN A N 1
ATOM 953 C CA . ASN A 1 114 ? 24.765 -7.090 -19.293 1.00 90.00 114 ASN A CA 1
ATOM 954 C C . ASN A 1 114 ? 23.742 -6.682 -20.369 1.00 90.00 114 ASN A C 1
ATOM 956 O O . ASN A 1 114 ? 23.711 -7.243 -21.472 1.00 90.00 114 ASN A O 1
ATOM 960 N N . ILE A 1 115 ? 22.969 -5.631 -20.081 1.00 92.94 115 ILE A N 1
ATOM 961 C CA . ILE A 1 115 ? 22.049 -4.986 -21.030 1.00 92.94 115 ILE A CA 1
ATOM 962 C C . ILE A 1 115 ? 22.860 -4.050 -21.944 1.00 92.94 115 ILE A C 1
ATOM 964 O O . ILE A 1 115 ? 22.864 -2.833 -21.782 1.00 92.94 115 ILE A O 1
ATOM 968 N N . GLN A 1 116 ? 23.633 -4.621 -22.870 1.00 86.44 116 GLN A N 1
ATOM 969 C CA . GLN A 1 116 ? 24.471 -3.859 -23.815 1.00 86.44 116 GLN A CA 1
ATOM 970 C C . GLN A 1 116 ? 23.707 -3.376 -25.059 1.00 86.44 116 GLN A C 1
ATOM 972 O O . GLN A 1 116 ? 24.168 -2.484 -25.763 1.00 86.44 116 GLN A O 1
ATOM 977 N N . GLY A 1 117 ? 22.538 -3.954 -25.323 1.00 89.00 117 GLY A N 1
ATOM 978 C CA . GLY A 1 117 ? 21.661 -3.602 -26.432 1.00 89.00 117 GLY A CA 1
ATOM 979 C C . GLY A 1 117 ? 20.230 -4.062 -26.152 1.00 89.00 117 GLY A C 1
ATOM 980 O O . GLY A 1 117 ? 19.996 -4.682 -25.109 1.00 89.00 117 GLY A O 1
ATOM 981 N N . PRO A 1 118 ? 19.283 -3.771 -27.059 1.00 95.31 118 PRO A N 1
ATOM 982 C CA . PRO A 1 118 ? 17.881 -4.112 -26.858 1.00 95.31 118 PRO A CA 1
ATOM 983 C C . PRO A 1 118 ? 17.671 -5.615 -26.669 1.00 95.31 118 PRO A C 1
ATOM 985 O O . PRO A 1 118 ? 18.148 -6.430 -27.457 1.00 95.31 118 PRO A O 1
ATOM 988 N N . ARG A 1 119 ? 16.944 -5.976 -25.614 1.00 96.38 119 ARG A N 1
ATOM 989 C CA . ARG A 1 119 ? 16.542 -7.346 -25.284 1.00 96.38 119 ARG A CA 1
ATOM 990 C C . ARG A 1 119 ? 15.033 -7.461 -25.440 1.00 96.38 119 ARG A C 1
ATOM 992 O O . ARG A 1 119 ? 14.313 -6.626 -24.907 1.00 96.38 119 ARG A O 1
ATOM 999 N N . LYS A 1 120 ? 14.545 -8.476 -26.147 1.00 96.69 120 LYS A N 1
ATOM 1000 C CA . LYS A 1 120 ? 13.112 -8.797 -26.144 1.00 96.69 120 LYS A CA 1
ATOM 1001 C C . LYS A 1 120 ? 12.758 -9.473 -24.827 1.00 96.69 120 LYS A C 1
ATOM 1003 O O . LYS A 1 120 ? 13.559 -10.255 -24.328 1.00 96.69 120 LYS A O 1
ATOM 1008 N N . LEU A 1 121 ? 11.567 -9.199 -24.302 1.00 97.38 121 LEU A N 1
ATOM 1009 C CA . LEU A 1 121 ? 11.024 -9.936 -23.152 1.00 97.38 121 LEU A CA 1
ATOM 1010 C C . LEU A 1 121 ? 10.463 -11.309 -23.546 1.00 97.38 121 LEU A C 1
ATOM 1012 O O . LEU A 1 121 ? 10.146 -12.098 -22.668 1.00 97.38 121 LEU A O 1
ATOM 1016 N N . TYR A 1 122 ? 10.356 -11.592 -24.844 1.00 96.44 122 TYR A N 1
ATOM 1017 C CA . TYR A 1 122 ? 9.796 -12.823 -25.391 1.00 96.44 122 TYR A CA 1
ATOM 1018 C C . TYR A 1 122 ? 10.833 -13.552 -26.247 1.00 96.44 122 TYR A C 1
ATOM 1020 O O . TYR A 1 122 ? 11.679 -12.909 -26.882 1.00 96.44 122 TYR A O 1
ATOM 1028 N N . ASP A 1 123 ? 10.747 -14.879 -26.278 1.00 94.56 123 ASP A N 1
ATOM 1029 C CA . ASP A 1 123 ? 11.510 -15.729 -27.187 1.00 94.56 123 ASP A CA 1
ATOM 1030 C C . ASP A 1 123 ? 10.996 -15.636 -28.642 1.00 94.56 123 ASP A C 1
ATOM 1032 O O . ASP A 1 123 ? 10.084 -14.871 -28.971 1.00 94.56 123 ASP A O 1
ATOM 1036 N N . GLU A 1 124 ? 11.612 -16.393 -29.551 1.00 92.19 124 GLU A N 1
ATOM 1037 C CA . GLU A 1 124 ? 11.260 -16.384 -30.979 1.00 92.19 124 GLU A CA 1
ATOM 1038 C C . GLU A 1 124 ? 9.886 -17.000 -31.286 1.00 92.19 124 GLU A C 1
ATOM 1040 O O . GLU A 1 124 ? 9.315 -16.720 -32.340 1.00 92.19 124 GLU A O 1
ATOM 1045 N N . ILE A 1 125 ? 9.351 -17.817 -30.375 1.00 94.25 125 ILE A N 1
ATOM 1046 C CA . ILE A 1 125 ? 8.070 -18.523 -30.512 1.00 94.25 125 ILE A CA 1
ATOM 1047 C C . ILE A 1 125 ? 6.941 -17.733 -29.815 1.00 94.25 125 ILE A C 1
ATOM 1049 O O . ILE A 1 125 ? 5.762 -18.004 -30.033 1.00 94.25 125 ILE A O 1
ATOM 1053 N N . GLY A 1 126 ? 7.287 -16.698 -29.044 1.00 92.94 126 GLY A N 1
ATOM 1054 C CA . GLY A 1 126 ? 6.360 -15.794 -28.370 1.00 92.94 126 GLY A CA 1
ATOM 1055 C C . GLY A 1 126 ? 6.134 -16.105 -26.890 1.00 92.94 126 GLY A C 1
ATOM 1056 O O . GLY A 1 126 ? 5.232 -15.516 -26.297 1.00 92.94 126 GLY A O 1
ATOM 1057 N N . ASN A 1 127 ? 6.929 -16.986 -26.273 1.00 95.94 127 ASN A N 1
ATOM 1058 C CA . ASN A 1 127 ? 6.864 -17.204 -24.828 1.00 95.94 127 ASN A CA 1
ATOM 1059 C C . ASN A 1 127 ? 7.620 -16.099 -24.096 1.00 95.94 127 ASN A C 1
ATOM 1061 O O . ASN A 1 127 ? 8.704 -15.692 -24.515 1.00 95.94 127 ASN A O 1
ATOM 1065 N N . ILE A 1 128 ? 7.066 -15.632 -22.981 1.00 97.06 128 ILE A N 1
ATOM 1066 C CA . ILE A 1 128 ? 7.742 -14.663 -22.122 1.00 97.06 128 ILE A CA 1
ATOM 1067 C C . ILE A 1 128 ? 8.954 -15.314 -21.440 1.00 97.06 128 ILE A C 1
ATOM 1069 O O . ILE A 1 128 ? 8.891 -16.441 -20.952 1.00 97.06 128 ILE A O 1
ATOM 1073 N N . LEU A 1 129 ? 10.075 -14.602 -21.431 1.00 97.69 129 LEU A N 1
ATOM 1074 C CA . LEU A 1 129 ? 11.302 -15.007 -20.754 1.00 97.69 129 LEU A CA 1
ATOM 1075 C C . LEU A 1 129 ? 11.167 -14.766 -19.248 1.00 97.69 129 LEU A C 1
ATOM 1077 O O . LEU A 1 129 ? 10.456 -13.854 -18.830 1.00 97.69 129 LEU A O 1
ATOM 1081 N N . GLU A 1 130 ? 11.902 -15.523 -18.431 1.00 97.38 130 GLU A N 1
ATOM 1082 C CA . GLU A 1 130 ? 11.821 -15.453 -16.961 1.00 97.38 130 GLU A CA 1
ATOM 1083 C C . GLU A 1 130 ? 11.970 -14.023 -16.419 1.00 97.38 130 GLU A C 1
ATOM 1085 O O . GLU A 1 130 ? 11.148 -13.573 -15.621 1.00 97.38 130 GLU A O 1
ATOM 1090 N N . PHE A 1 131 ? 12.941 -13.254 -16.925 1.00 97.19 131 PHE A N 1
ATOM 1091 C CA . PHE A 1 131 ? 13.145 -11.881 -16.456 1.00 97.19 131 PHE A CA 1
ATOM 1092 C C . PHE A 1 131 ? 12.012 -10.953 -16.911 1.00 97.19 131 PHE A C 1
ATOM 1094 O O . PHE A 1 131 ? 11.697 -9.983 -16.226 1.00 97.19 131 PHE A O 1
ATOM 1101 N N . GLY A 1 132 ? 11.392 -11.244 -18.061 1.00 97.25 132 GLY A N 1
ATOM 1102 C CA . GLY A 1 132 ? 10.210 -10.538 -18.546 1.00 97.25 132 GLY A CA 1
ATOM 1103 C C . GLY A 1 132 ? 9.001 -10.818 -17.658 1.00 97.25 132 GLY A C 1
ATOM 1104 O O . GLY A 1 132 ? 8.330 -9.882 -17.227 1.00 97.25 132 GLY A O 1
ATOM 1105 N N . GLN A 1 133 ? 8.790 -12.087 -17.300 1.00 97.12 133 GLN A N 1
ATOM 1106 C CA . GLN A 1 133 ? 7.743 -12.497 -16.366 1.00 97.12 133 GLN A CA 1
ATOM 1107 C C . GLN A 1 133 ? 7.941 -11.848 -14.993 1.00 97.12 133 GLN A C 1
ATOM 1109 O O . GLN A 1 133 ? 6.980 -11.368 -14.393 1.00 97.12 133 GLN A O 1
ATOM 1114 N N . TYR A 1 134 ? 9.184 -11.785 -14.512 1.00 97.12 134 TYR A N 1
ATOM 1115 C CA . TYR A 1 134 ? 9.518 -11.099 -13.269 1.00 97.12 134 TYR A CA 1
ATOM 1116 C C . TYR A 1 134 ? 9.168 -9.606 -13.321 1.00 97.12 134 TYR A C 1
ATOM 1118 O O . TYR A 1 134 ? 8.528 -9.108 -12.396 1.00 97.12 134 TYR A O 1
ATOM 1126 N N . ILE A 1 135 ? 9.525 -8.900 -14.404 1.00 95.94 135 ILE A N 1
ATOM 1127 C CA . ILE A 1 135 ? 9.157 -7.486 -14.587 1.00 95.94 135 ILE A CA 1
ATOM 1128 C C . ILE A 1 135 ? 7.636 -7.320 -14.493 1.00 95.94 135 ILE A C 1
ATOM 1130 O O . ILE A 1 135 ? 7.167 -6.490 -13.719 1.00 95.94 135 ILE A O 1
ATOM 1134 N N . HIS A 1 136 ? 6.861 -8.122 -15.229 1.00 94.88 136 HIS A N 1
ATOM 1135 C CA . HIS A 1 136 ? 5.395 -8.053 -15.208 1.00 94.88 136 HIS A CA 1
ATOM 1136 C C . HIS A 1 136 ? 4.814 -8.303 -13.815 1.00 94.88 136 HIS A C 1
ATOM 1138 O O . HIS A 1 136 ? 4.018 -7.500 -13.333 1.00 94.88 136 HIS A O 1
ATOM 1144 N N . ASN A 1 137 ? 5.248 -9.371 -13.141 1.00 93.38 137 ASN A N 1
ATOM 1145 C CA . ASN A 1 137 ? 4.786 -9.696 -11.791 1.00 93.38 137 ASN A CA 1
ATOM 1146 C C . ASN A 1 137 ? 5.088 -8.557 -10.816 1.00 93.38 137 ASN A C 1
ATOM 1148 O O . ASN A 1 137 ? 4.213 -8.121 -10.070 1.00 93.38 137 ASN A O 1
ATOM 1152 N N . ARG A 1 138 ? 6.312 -8.025 -10.870 1.00 91.81 138 ARG A N 1
ATOM 1153 C CA . ARG A 1 138 ? 6.741 -6.953 -9.978 1.00 91.81 138 ARG A CA 1
ATOM 1154 C C . ARG A 1 138 ? 5.956 -5.664 -10.201 1.00 91.81 138 ARG A C 1
ATOM 1156 O O . ARG A 1 138 ? 5.647 -4.967 -9.240 1.00 91.81 138 ARG A O 1
ATOM 1163 N N . LEU A 1 139 ? 5.623 -5.333 -11.445 1.00 89.94 139 LEU A N 1
ATOM 1164 C CA . LEU A 1 139 ? 4.798 -4.163 -11.748 1.00 89.94 139 LEU A CA 1
ATOM 1165 C C . LEU A 1 139 ? 3.367 -4.333 -11.237 1.00 89.94 139 LEU A C 1
ATOM 1167 O O . LEU A 1 139 ? 2.867 -3.426 -10.574 1.00 89.94 139 LEU A O 1
ATOM 1171 N N . ASN A 1 140 ? 2.765 -5.507 -11.437 1.00 88.06 140 ASN A N 1
ATOM 1172 C CA . ASN A 1 140 ? 1.438 -5.815 -10.901 1.00 88.06 140 ASN A CA 1
ATOM 1173 C C . ASN A 1 140 ? 1.407 -5.681 -9.368 1.00 88.06 140 ASN A C 1
ATOM 1175 O O . ASN A 1 140 ? 0.533 -5.010 -8.825 1.00 88.06 140 ASN A O 1
ATOM 1179 N N . GLU A 1 141 ? 2.406 -6.220 -8.661 1.00 87.00 141 GLU A N 1
ATOM 1180 C CA . GLU A 1 141 ? 2.534 -6.051 -7.206 1.00 87.00 141 GLU A CA 1
ATOM 1181 C C . GLU A 1 141 ? 2.611 -4.573 -6.790 1.00 87.00 141 GLU A C 1
ATOM 1183 O O . GLU A 1 141 ? 2.043 -4.162 -5.775 1.00 87.00 141 GLU A O 1
ATOM 1188 N N . LEU A 1 142 ? 3.353 -3.751 -7.536 1.00 84.81 142 LEU A N 1
ATOM 1189 C CA . LEU A 1 142 ? 3.494 -2.327 -7.233 1.00 84.81 142 LEU A CA 1
ATOM 1190 C C . LEU A 1 142 ? 2.189 -1.565 -7.471 1.00 84.81 142 LEU A C 1
ATOM 1192 O O . LEU A 1 142 ? 1.855 -0.687 -6.672 1.00 84.81 142 LEU A O 1
ATOM 1196 N N . GLU A 1 143 ? 1.446 -1.898 -8.523 1.00 85.00 143 GLU A N 1
ATOM 1197 C CA . GLU A 1 143 ? 0.122 -1.333 -8.789 1.00 85.00 143 GLU A CA 1
ATOM 1198 C C . GLU A 1 143 ? -0.893 -1.726 -7.713 1.00 85.00 143 GLU A C 1
ATOM 1200 O O . GLU A 1 143 ? -1.567 -0.852 -7.159 1.00 85.00 143 GLU A O 1
ATOM 1205 N N . GLU A 1 144 ? -0.952 -3.006 -7.342 1.00 82.62 144 GLU A N 1
ATOM 1206 C CA . GLU A 1 144 ? -1.819 -3.489 -6.264 1.00 82.62 144 GLU A CA 1
ATOM 1207 C C . GLU A 1 144 ? -1.513 -2.783 -4.940 1.00 82.62 144 GLU A C 1
ATOM 1209 O O . GLU A 1 144 ? -2.425 -2.337 -4.239 1.00 82.62 144 GLU A O 1
ATOM 1214 N N . ASN A 1 145 ? -0.231 -2.607 -4.612 1.00 83.06 145 ASN A N 1
ATOM 1215 C CA . ASN A 1 145 ? 0.185 -1.883 -3.414 1.00 83.06 145 ASN A CA 1
ATOM 1216 C C . ASN A 1 145 ? -0.216 -0.400 -3.460 1.00 83.06 145 ASN A C 1
ATOM 1218 O O . ASN A 1 145 ? -0.716 0.125 -2.462 1.00 83.06 145 ASN A O 1
ATOM 1222 N N . LYS A 1 146 ? -0.049 0.283 -4.604 1.00 83.75 146 LYS A N 1
ATOM 1223 C CA . LYS A 1 146 ? -0.500 1.678 -4.782 1.00 83.75 146 LYS A CA 1
ATOM 1224 C C . LYS A 1 146 ? -2.013 1.802 -4.561 1.00 83.75 146 LYS A C 1
ATOM 1226 O O . LYS A 1 146 ? -2.456 2.709 -3.851 1.00 83.75 146 LYS A O 1
ATOM 1231 N N . GLU A 1 147 ? -2.802 0.889 -5.125 1.00 82.81 147 GLU A N 1
ATOM 1232 C CA . GLU A 1 147 ? -4.258 0.874 -4.953 1.00 82.81 147 GLU A CA 1
ATOM 1233 C C . GLU A 1 147 ? -4.648 0.578 -3.496 1.00 82.81 147 GLU A C 1
ATOM 1235 O O . GLU A 1 147 ? -5.489 1.283 -2.933 1.00 82.81 147 GLU A O 1
ATOM 1240 N N . ARG A 1 148 ? -3.989 -0.381 -2.827 1.00 82.88 148 ARG A N 1
ATOM 1241 C CA . ARG A 1 148 ? -4.214 -0.664 -1.396 1.00 82.88 148 ARG A CA 1
ATOM 1242 C C . ARG A 1 148 ? -3.942 0.555 -0.518 1.00 82.88 148 ARG A C 1
ATOM 1244 O O . ARG A 1 148 ? -4.788 0.909 0.301 1.00 82.88 148 ARG A O 1
ATOM 1251 N N . VAL A 1 149 ? -2.814 1.243 -0.713 1.00 84.31 149 VAL A N 1
ATOM 1252 C CA . VAL A 1 149 ? -2.476 2.469 0.037 1.00 84.31 149 VAL A CA 1
ATOM 1253 C C . VAL A 1 149 ? -3.549 3.544 -0.153 1.00 84.31 149 VAL A C 1
ATOM 1255 O O . VAL A 1 149 ? -3.957 4.204 0.807 1.00 84.31 149 VAL A O 1
ATOM 1258 N N . LYS A 1 150 ? -4.055 3.703 -1.379 1.00 86.00 150 LYS A N 1
ATOM 1259 C CA . LYS A 1 150 ? -5.140 4.641 -1.682 1.00 86.00 150 LYS A CA 1
ATOM 1260 C C . LYS A 1 150 ? -6.437 4.263 -0.959 1.00 86.00 150 LYS A C 1
ATOM 1262 O O . LYS A 1 150 ? -7.061 5.139 -0.360 1.00 86.00 150 LYS A O 1
ATOM 1267 N N . VAL A 1 151 ? -6.818 2.985 -0.967 1.00 85.75 151 VAL A N 1
ATOM 1268 C CA . VAL A 1 151 ? -8.007 2.478 -0.260 1.00 85.75 151 VAL A CA 1
ATOM 1269 C C . VAL A 1 151 ? -7.887 2.699 1.248 1.00 85.75 151 VAL A C 1
ATOM 1271 O O . VAL A 1 151 ? -8.829 3.207 1.857 1.00 85.75 151 VAL A O 1
ATOM 1274 N N . VAL A 1 152 ? -6.738 2.390 1.858 1.00 86.44 152 VAL A N 1
ATOM 1275 C CA . VAL A 1 152 ? -6.497 2.628 3.293 1.00 86.44 152 VAL A CA 1
ATOM 1276 C C . VAL A 1 152 ? -6.650 4.111 3.622 1.00 86.44 152 VAL A C 1
ATOM 1278 O O . VAL A 1 152 ? -7.426 4.469 4.505 1.00 86.44 152 VAL A O 1
ATOM 1281 N N . LYS A 1 153 ? -6.008 4.996 2.850 1.00 87.06 153 LYS A N 1
ATOM 1282 C CA . LYS A 1 153 ? -6.114 6.448 3.048 1.00 87.06 153 LYS A CA 1
ATOM 1283 C C . LYS A 1 153 ? -7.561 6.947 2.960 1.00 87.06 153 LYS A C 1
ATOM 1285 O O . LYS A 1 153 ? -7.973 7.763 3.780 1.00 87.06 153 LYS A O 1
ATOM 1290 N N . GLN A 1 154 ? -8.338 6.457 1.992 1.00 87.81 154 GLN A N 1
ATOM 1291 C CA . GLN A 1 154 ? -9.759 6.798 1.854 1.00 87.81 154 GLN A CA 1
ATOM 1292 C C . GLN A 1 154 ? -10.596 6.299 3.037 1.00 87.81 154 GLN A C 1
ATOM 1294 O O . GLN A 1 154 ? -11.498 6.996 3.495 1.00 87.81 154 GLN A O 1
ATOM 1299 N N . ASN A 1 155 ? -10.304 5.101 3.545 1.00 88.00 155 ASN A N 1
ATOM 1300 C CA . ASN A 1 155 ? -10.997 4.543 4.702 1.00 88.00 155 ASN A CA 1
ATOM 1301 C C . ASN A 1 155 ? -10.700 5.340 5.979 1.00 88.00 155 ASN A C 1
ATOM 1303 O O . ASN A 1 155 ? -11.642 5.679 6.688 1.00 88.00 155 ASN A O 1
ATOM 1307 N N . ASN A 1 156 ? -9.446 5.734 6.207 1.00 86.00 156 ASN A N 1
ATOM 1308 C CA . ASN A 1 156 ? -9.081 6.578 7.349 1.00 86.00 156 ASN A CA 1
ATOM 1309 C C . ASN A 1 156 ? -9.831 7.922 7.312 1.00 86.00 156 ASN A C 1
ATOM 1311 O O . ASN A 1 156 ? -10.379 8.355 8.319 1.00 86.00 156 ASN A O 1
ATOM 1315 N N . GLN A 1 157 ? -9.959 8.536 6.128 1.00 88.56 157 GLN A N 1
ATOM 1316 C CA . GLN A 1 157 ? -10.759 9.757 5.961 1.00 88.56 157 GLN A CA 1
ATOM 1317 C C . GLN A 1 157 ? -12.240 9.552 6.314 1.00 88.56 157 GLN A C 1
ATOM 1319 O O . GLN A 1 157 ? -12.868 10.444 6.881 1.00 88.56 157 GLN A O 1
ATOM 1324 N N . LEU A 1 158 ? -12.821 8.395 5.983 1.00 89.50 158 LEU A N 1
ATOM 1325 C CA . LEU A 1 158 ? -14.205 8.082 6.349 1.00 89.50 158 LEU A CA 1
ATOM 1326 C C . LEU A 1 158 ? -14.380 7.882 7.856 1.00 89.50 158 LEU A C 1
ATOM 1328 O O . LEU A 1 158 ? -15.430 8.250 8.385 1.00 89.50 158 LEU A O 1
ATOM 1332 N N . ASP A 1 159 ? -13.379 7.330 8.536 1.00 86.75 159 ASP A N 1
ATOM 1333 C CA . ASP A 1 159 ? -13.406 7.163 9.990 1.00 86.75 159 ASP A CA 1
ATOM 1334 C C . ASP A 1 159 ? -13.278 8.522 10.697 1.00 86.75 159 ASP A C 1
ATOM 1336 O O . ASP A 1 159 ? -14.027 8.802 11.634 1.00 86.75 159 ASP A O 1
ATOM 1340 N N . ASP A 1 160 ? -12.458 9.438 10.175 1.00 88.00 160 ASP A N 1
ATOM 1341 C CA . ASP A 1 160 ? -12.421 10.828 10.648 1.00 88.00 160 ASP A CA 1
ATOM 1342 C C . ASP A 1 160 ? -13.768 11.542 10.440 1.00 88.00 160 ASP A C 1
ATOM 1344 O O . ASP A 1 160 ? -14.292 12.188 11.353 1.00 88.00 160 ASP A O 1
ATOM 1348 N N . MET A 1 161 ? -14.395 11.376 9.269 1.00 90.94 161 MET A N 1
ATOM 1349 C CA . MET A 1 161 ? -15.734 11.917 9.008 1.00 90.94 161 MET A CA 1
ATOM 1350 C C . MET A 1 161 ? -16.792 11.332 9.953 1.00 90.94 161 MET A C 1
ATOM 1352 O O . MET A 1 161 ? -17.691 12.052 10.397 1.00 90.94 161 MET A O 1
ATOM 1356 N N . LEU A 1 162 ? -16.702 10.037 10.275 1.00 91.50 162 LEU A N 1
ATOM 1357 C CA . LEU A 1 162 ? -17.595 9.376 11.225 1.00 91.50 162 LEU A CA 1
ATOM 1358 C C . LEU A 1 162 ? -17.516 10.042 12.606 1.00 91.50 162 LEU A C 1
ATOM 1360 O O . LEU A 1 162 ? -18.560 10.283 13.217 1.00 91.50 162 LEU A O 1
ATOM 1364 N N . LYS A 1 163 ? -16.315 10.404 13.073 1.00 90.12 163 LYS A N 1
ATOM 1365 C CA . LYS A 1 163 ? -16.128 11.126 14.343 1.00 90.12 163 LYS A CA 1
ATOM 1366 C C . LYS A 1 163 ? -16.802 12.486 14.344 1.00 90.12 163 LYS A C 1
ATOM 1368 O O . LYS A 1 163 ? -17.490 12.820 15.311 1.00 90.12 163 LYS A O 1
ATOM 1373 N N . THR A 1 164 ? -16.647 13.256 13.267 1.00 90.62 164 THR A N 1
ATOM 1374 C CA . THR A 1 164 ? -17.324 14.553 13.127 1.00 90.62 164 THR A CA 1
ATOM 1375 C C . THR A 1 164 ? -18.837 14.374 13.205 1.00 90.62 164 THR A C 1
ATOM 1377 O O . THR A 1 164 ? -19.495 14.998 14.032 1.00 90.62 164 THR A O 1
ATOM 1380 N N . VAL A 1 165 ? -19.379 13.431 12.428 1.00 91.88 165 VAL A N 1
ATOM 1381 C CA . VAL A 1 165 ? -20.814 13.126 12.411 1.00 91.88 165 VAL A CA 1
ATOM 1382 C C . VAL A 1 165 ? -21.322 12.727 13.798 1.00 91.88 165 VAL A C 1
ATOM 1384 O O . VAL A 1 165 ? -22.386 13.185 14.206 1.00 91.88 165 VAL A O 1
ATOM 1387 N N . ILE A 1 166 ? -20.584 11.890 14.531 1.00 91.62 166 ILE A N 1
ATOM 1388 C CA . ILE A 1 166 ? -20.959 11.454 15.884 1.00 91.62 166 ILE A CA 1
ATOM 1389 C C . ILE A 1 166 ? -20.897 12.605 16.879 1.00 91.62 166 ILE A C 1
ATOM 1391 O O . ILE A 1 166 ? -21.756 12.679 17.756 1.00 91.62 166 ILE A O 1
ATOM 1395 N N . THR A 1 167 ? -19.921 13.501 16.754 1.00 88.25 167 THR A N 1
ATOM 1396 C CA . THR A 1 167 ? -19.771 14.674 17.630 1.00 88.25 167 THR A CA 1
ATOM 1397 C C . THR A 1 167 ? -20.982 15.606 17.540 1.00 88.25 167 THR A C 1
ATOM 1399 O O . THR A 1 167 ? -21.413 16.150 18.556 1.00 88.25 167 THR A O 1
ATOM 1402 N N . ASP A 1 168 ? -21.601 15.710 16.364 1.00 89.38 168 ASP A N 1
ATOM 1403 C CA . ASP A 1 168 ? -22.780 16.555 16.149 1.00 89.38 168 ASP A CA 1
ATOM 1404 C C . ASP A 1 168 ? -24.101 15.917 16.618 1.00 89.38 168 ASP A C 1
ATOM 1406 O O . ASP A 1 168 ? -25.115 16.611 16.789 1.00 89.38 168 ASP A O 1
ATOM 1410 N N . MET A 1 169 ? -24.128 14.602 16.860 1.00 90.69 169 MET A N 1
ATOM 1411 C CA . MET A 1 169 ? -25.327 13.921 17.362 1.00 90.69 169 MET A CA 1
ATOM 1412 C C . MET A 1 169 ? -25.604 14.239 18.825 1.00 90.69 169 MET A C 1
ATOM 1414 O O . MET A 1 169 ? -24.698 14.491 19.615 1.00 90.69 169 MET A O 1
ATOM 1418 N N . THR A 1 170 ? -26.885 14.215 19.184 1.00 91.75 170 THR A N 1
ATOM 1419 C CA . THR A 1 170 ? -27.301 14.194 20.588 1.00 91.75 170 THR A CA 1
ATOM 1420 C C . THR A 1 170 ? -27.322 12.746 21.052 1.00 91.75 170 THR A C 1
ATOM 1422 O O . THR A 1 170 ? -27.999 11.924 20.430 1.00 91.75 170 THR A O 1
ATOM 1425 N N . ILE A 1 171 ? -26.587 12.437 22.115 1.00 91.94 171 ILE A N 1
ATOM 1426 C CA . ILE A 1 171 ? -26.587 11.108 22.722 1.00 91.94 171 ILE A CA 1
ATOM 1427 C C . ILE A 1 171 ? -27.696 11.029 23.770 1.00 91.94 171 ILE A C 1
ATOM 1429 O O . ILE A 1 171 ? -27.808 11.891 24.640 1.00 91.94 171 ILE A O 1
ATOM 1433 N N . ASP A 1 172 ? -28.499 9.970 23.699 1.00 88.06 172 ASP A N 1
ATOM 1434 C CA . ASP A 1 172 ? -29.433 9.616 24.761 1.00 88.06 172 ASP A CA 1
ATOM 1435 C C . ASP A 1 172 ? -28.688 8.821 25.839 1.00 88.06 172 ASP A C 1
ATOM 1437 O O . ASP A 1 172 ? -28.332 7.656 25.638 1.00 88.06 172 ASP A O 1
ATOM 1441 N N . SER A 1 173 ? -28.418 9.461 26.975 1.00 79.31 173 SER A N 1
ATOM 1442 C CA . SER A 1 173 ? -27.746 8.835 28.116 1.00 79.31 173 SER A CA 1
ATOM 1443 C C . SER A 1 173 ? -28.636 7.851 28.881 1.00 79.31 173 SER A C 1
ATOM 1445 O O . SER A 1 173 ? -28.118 7.067 29.671 1.00 79.31 173 SER A O 1
ATOM 1447 N N . SER A 1 174 ? -29.954 7.860 28.648 1.00 86.25 174 SER A N 1
ATOM 1448 C CA . SER A 1 174 ? -30.900 6.922 29.267 1.00 86.25 174 SER A CA 1
ATOM 1449 C C . SER A 1 174 ? -31.046 5.612 28.490 1.00 86.25 174 SER A C 1
ATOM 1451 O O . SER A 1 174 ? -31.559 4.623 29.019 1.00 86.25 174 SER A O 1
ATOM 1453 N N . LYS A 1 175 ? -30.576 5.585 27.237 1.00 92.00 175 LYS A N 1
ATOM 1454 C CA . LYS A 1 175 ? -30.613 4.398 26.390 1.00 92.00 175 LYS A CA 1
ATOM 1455 C C . LYS A 1 175 ? -29.726 3.294 26.971 1.00 92.00 175 LYS A C 1
ATOM 1457 O O . LYS A 1 175 ? -28.566 3.515 27.305 1.00 92.00 175 LYS A O 1
ATOM 1462 N N . ILE A 1 176 ? -30.256 2.074 26.999 1.00 92.00 176 ILE A N 1
ATOM 1463 C CA . ILE A 1 176 ? -29.476 0.870 27.292 1.00 92.00 176 ILE A CA 1
ATOM 1464 C C . ILE A 1 176 ? -28.780 0.427 26.003 1.00 92.00 176 ILE A C 1
ATOM 1466 O O . ILE A 1 176 ? -29.429 0.115 25.002 1.00 92.00 176 ILE A O 1
ATOM 1470 N N . TYR A 1 177 ? -27.453 0.416 26.033 1.00 95.69 177 TYR A N 1
ATOM 1471 C CA . TYR A 1 177 ? -26.607 -0.014 24.926 1.00 95.69 177 TYR A CA 1
ATOM 1472 C C . TYR A 1 177 ? -26.186 -1.468 25.133 1.00 95.69 177 TYR A C 1
ATOM 1474 O O . TYR A 1 177 ? -25.825 -1.867 26.238 1.00 95.69 177 TYR A O 1
ATOM 1482 N N . SER A 1 178 ? -26.263 -2.276 24.080 1.00 95.56 178 SER A N 1
ATOM 1483 C CA . SER A 1 178 ? -25.938 -3.704 24.139 1.00 95.56 178 SER A CA 1
ATOM 1484 C C . SER A 1 178 ? -25.476 -4.213 22.780 1.00 95.56 178 SER A C 1
ATOM 1486 O O . SER A 1 178 ? -25.790 -3.615 21.745 1.00 95.56 178 SER A O 1
ATOM 1488 N N . TYR A 1 179 ? -24.716 -5.306 22.796 1.00 95.12 179 TYR A N 1
ATOM 1489 C CA . TYR A 1 179 ? -24.362 -6.035 21.585 1.00 95.12 179 TYR A CA 1
ATOM 1490 C C . TYR A 1 179 ? -25.628 -6.632 20.961 1.00 95.12 179 TYR A C 1
ATOM 1492 O O . TYR A 1 179 ? -26.487 -7.162 21.665 1.00 95.12 179 TYR A O 1
ATOM 1500 N N . SER A 1 180 ? -25.750 -6.529 19.640 1.00 92.31 180 SER A N 1
ATOM 1501 C CA . SER A 1 180 ? -26.763 -7.288 18.902 1.00 92.31 180 SER A CA 1
ATOM 1502 C C . SER A 1 180 ? -26.327 -8.751 18.844 1.00 92.31 180 SER A C 1
ATOM 1504 O O . SER A 1 180 ? -25.133 -9.017 18.794 1.00 92.31 180 SER A O 1
ATOM 1506 N N . GLU A 1 181 ? -27.257 -9.702 18.787 1.00 92.06 181 GLU A N 1
ATOM 1507 C CA . GLU A 1 181 ? -26.945 -11.115 18.512 1.00 92.06 181 GLU A CA 1
ATOM 1508 C C . GLU A 1 181 ? -26.850 -11.400 17.001 1.00 92.06 181 GLU A C 1
ATOM 1510 O O . GLU A 1 181 ? -26.186 -12.345 16.582 1.00 92.06 181 GLU A O 1
ATOM 1515 N N . ASP A 1 182 ? -27.389 -10.518 16.156 1.00 93.50 182 ASP A N 1
ATOM 1516 C CA . ASP A 1 182 ? -27.497 -10.742 14.714 1.00 93.50 182 ASP A CA 1
ATOM 1517 C C . ASP A 1 182 ? -26.135 -10.755 14.009 1.00 93.50 182 ASP A C 1
ATOM 1519 O O . ASP A 1 182 ? -25.239 -9.949 14.295 1.00 93.50 182 ASP A O 1
ATOM 1523 N N . LEU A 1 183 ? -26.001 -11.638 13.019 1.00 94.94 183 LEU A N 1
ATOM 1524 C CA . LEU A 1 183 ? -24.908 -11.599 12.053 1.00 94.94 183 LEU A CA 1
ATOM 1525 C C . LEU A 1 183 ? -25.239 -10.577 10.963 1.00 94.94 183 LEU A C 1
ATOM 1527 O O . LEU A 1 183 ? -26.252 -10.694 10.270 1.00 94.94 183 LEU A O 1
ATOM 1531 N N . LYS A 1 184 ? -24.376 -9.574 10.782 1.00 95.06 184 LYS A N 1
ATOM 1532 C CA . LYS A 1 184 ? -24.567 -8.558 9.739 1.00 95.06 184 LYS A CA 1
ATOM 1533 C C . LYS A 1 184 ? -23.951 -9.044 8.420 1.00 95.06 184 LYS A C 1
ATOM 1535 O O . LYS A 1 184 ? -22.749 -9.321 8.392 1.00 95.06 184 LYS A O 1
ATOM 1540 N N . PRO A 1 185 ? -24.724 -9.140 7.322 1.00 95.12 185 PRO A N 1
ATOM 1541 C CA . PRO A 1 185 ? -24.200 -9.601 6.038 1.00 95.12 185 PRO A CA 1
ATOM 1542 C C . PRO A 1 185 ? -23.136 -8.640 5.500 1.00 95.12 185 PRO A C 1
ATOM 1544 O O . PRO A 1 185 ? -23.155 -7.449 5.828 1.00 95.12 185 PRO A O 1
ATOM 1547 N N . LYS A 1 186 ? -22.239 -9.136 4.636 1.00 94.62 186 LYS A N 1
ATOM 1548 C CA . LYS A 1 186 ? -21.227 -8.296 3.984 1.00 94.62 186 LYS A CA 1
ATOM 1549 C C . LYS A 1 186 ? -21.882 -7.080 3.318 1.00 94.62 186 LYS A C 1
ATOM 1551 O O . LYS A 1 186 ? -22.789 -7.251 2.494 1.00 94.62 186 LYS A O 1
ATOM 1556 N N . PRO A 1 187 ? -21.441 -5.852 3.630 1.00 91.00 187 PRO A N 1
ATOM 1557 C CA . PRO A 1 187 ? -21.950 -4.675 2.952 1.00 91.00 187 PRO A CA 1
ATOM 1558 C C . PRO A 1 187 ? -21.553 -4.703 1.472 1.00 91.00 187 PRO A C 1
ATOM 1560 O O . PRO A 1 187 ? -20.488 -5.192 1.099 1.00 91.00 187 PRO A O 1
ATOM 1563 N N . LYS A 1 188 ? -22.399 -4.131 0.611 1.00 88.50 188 LYS A N 1
ATOM 1564 C CA . LYS A 1 188 ? -22.033 -3.917 -0.794 1.00 88.50 188 LYS A CA 1
ATOM 1565 C C . LYS A 1 188 ? -20.914 -2.879 -0.870 1.00 88.50 188 LYS A C 1
ATOM 1567 O O . LYS A 1 188 ? -21.030 -1.809 -0.267 1.00 88.50 188 LYS A O 1
ATOM 1572 N N . LEU A 1 189 ? -19.865 -3.186 -1.633 1.00 86.75 189 LEU A N 1
ATOM 1573 C CA . LEU A 1 189 ? -18.813 -2.226 -1.947 1.00 86.75 189 LEU A CA 1
ATOM 1574 C C . LEU A 1 189 ? -19.425 -1.053 -2.721 1.00 86.75 189 LEU A C 1
ATOM 1576 O O . LEU A 1 189 ? -20.137 -1.253 -3.706 1.00 86.75 189 LEU A O 1
ATOM 1580 N N . VAL A 1 190 ? -19.161 0.170 -2.267 1.00 84.62 190 VAL A N 1
ATOM 1581 C CA . VAL A 1 190 ? -19.511 1.376 -3.015 1.00 84.62 190 VAL A CA 1
ATOM 1582 C C . VAL A 1 190 ? -18.297 1.767 -3.839 1.00 84.62 190 VAL A C 1
ATOM 1584 O O . VAL A 1 190 ? -17.295 2.239 -3.300 1.00 84.62 190 VAL A O 1
ATOM 1587 N N . GLU A 1 191 ? -18.404 1.556 -5.146 1.00 79.69 191 GLU A N 1
ATOM 1588 C CA . GLU A 1 191 ? -17.365 1.880 -6.116 1.00 79.69 191 GLU A CA 1
ATOM 1589 C C . GLU A 1 191 ? -17.817 3.039 -7.012 1.00 79.69 191 GLU A C 1
ATOM 1591 O O . GLU A 1 191 ? -18.916 3.040 -7.569 1.00 79.69 191 GLU A O 1
ATOM 1596 N N . ASN A 1 192 ? -16.970 4.055 -7.143 1.00 72.62 192 ASN A N 1
ATOM 1597 C CA . ASN A 1 192 ? -17.069 5.062 -8.195 1.00 72.62 192 ASN A CA 1
ATOM 1598 C C . ASN A 1 192 ? -15.696 5.210 -8.871 1.00 72.62 192 ASN A C 1
ATOM 1600 O O . ASN A 1 192 ? -14.725 4.611 -8.417 1.00 72.62 192 ASN A O 1
ATOM 1604 N N . ARG A 1 193 ? -15.585 6.026 -9.934 1.00 59.34 193 ARG A N 1
ATOM 1605 C CA . ARG A 1 193 ? -14.315 6.215 -10.676 1.00 59.34 193 ARG A CA 1
ATOM 1606 C C . ARG A 1 193 ? -13.100 6.550 -9.791 1.00 59.34 193 ARG A C 1
ATOM 1608 O O . ARG A 1 193 ? -11.975 6.369 -10.241 1.00 59.34 193 ARG A O 1
ATOM 1615 N N . PHE A 1 194 ? -13.309 7.056 -8.575 1.00 58.12 194 PHE A N 1
ATOM 1616 C CA . PHE A 1 194 ? -12.250 7.541 -7.695 1.00 58.12 194 PHE A CA 1
ATOM 1617 C C . PHE A 1 194 ? -12.109 6.759 -6.379 1.00 58.12 194 PHE A C 1
ATOM 1619 O O . PHE A 1 194 ? -11.010 6.759 -5.817 1.00 58.12 194 PHE A O 1
ATOM 1626 N N . ASN A 1 195 ? -13.162 6.083 -5.902 1.00 67.81 195 ASN A N 1
ATOM 1627 C CA . ASN A 1 195 ? -13.250 5.532 -4.547 1.00 67.81 195 ASN A CA 1
ATOM 1628 C C . ASN A 1 195 ? -13.799 4.099 -4.533 1.00 67.81 195 ASN A C 1
ATOM 1630 O O . ASN A 1 195 ? -14.820 3.830 -5.166 1.00 67.81 195 ASN A O 1
ATOM 1634 N N . LYS A 1 196 ? -13.185 3.235 -3.716 1.00 77.00 196 LYS A N 1
ATOM 1635 C CA . LYS A 1 196 ? -13.680 1.897 -3.348 1.00 77.00 196 LYS A CA 1
ATOM 1636 C C . LYS A 1 196 ? -13.817 1.833 -1.833 1.00 77.00 196 LYS A C 1
ATOM 1638 O O . LYS A 1 196 ? -12.822 1.702 -1.123 1.00 77.00 196 LYS A O 1
ATOM 1643 N N . VAL A 1 197 ? -15.038 1.989 -1.326 1.00 82.31 197 VAL A N 1
ATOM 1644 C CA . VAL A 1 197 ? -15.268 2.138 0.118 1.00 82.31 197 VAL A CA 1
ATOM 1645 C C . VAL A 1 197 ? -16.494 1.374 0.604 1.00 82.31 197 VAL A C 1
ATOM 1647 O O . VAL A 1 197 ? -17.497 1.239 -0.098 1.00 82.31 197 VAL A O 1
ATOM 1650 N N . TYR A 1 198 ? -16.436 0.926 1.855 1.00 86.25 198 TYR A N 1
ATOM 1651 C CA . TYR A 1 198 ? -17.587 0.411 2.592 1.00 86.25 198 TYR A CA 1
ATOM 1652 C C . TYR A 1 198 ? -18.149 1.509 3.502 1.00 86.25 198 TYR A C 1
ATOM 1654 O O . TYR A 1 198 ? -17.399 2.234 4.158 1.00 86.25 198 TYR A O 1
ATOM 1662 N N . ARG A 1 199 ? -19.475 1.677 3.535 1.00 86.25 199 ARG A N 1
ATOM 1663 C CA . ARG A 1 199 ? -20.112 2.720 4.356 1.00 86.25 199 ARG A CA 1
ATOM 1664 C C . ARG A 1 199 ? -20.064 2.350 5.836 1.00 86.25 199 ARG A C 1
ATOM 1666 O O . ARG A 1 199 ? -20.352 1.212 6.177 1.00 86.25 199 ARG A O 1
ATOM 1673 N N . ARG A 1 200 ? -19.777 3.339 6.687 1.00 91.31 200 ARG A N 1
ATOM 1674 C CA . ARG A 1 200 ? -19.860 3.211 8.148 1.00 91.31 200 ARG A CA 1
ATOM 1675 C C . ARG A 1 200 ? -21.270 3.509 8.618 1.00 91.31 200 ARG A C 1
ATOM 1677 O O . ARG A 1 200 ? -21.922 4.437 8.127 1.00 91.31 200 ARG A O 1
ATOM 1684 N N . ASN A 1 201 ? -21.714 2.773 9.618 1.00 93.81 201 ASN A N 1
ATOM 1685 C CA . ASN A 1 201 ? -22.980 2.977 10.274 1.00 93.81 201 ASN A CA 1
ATOM 1686 C C . ASN A 1 201 ? -22.770 3.717 11.597 1.00 93.81 201 ASN A C 1
ATOM 1688 O O . ASN A 1 201 ? -22.393 3.154 12.622 1.00 93.81 201 ASN A O 1
ATOM 1692 N N . LYS A 1 202 ? -23.107 5.006 11.587 1.00 95.12 202 LYS A N 1
ATOM 1693 C CA . LYS A 1 202 ? -23.036 5.883 12.763 1.00 95.12 202 LYS A CA 1
ATOM 1694 C C . LYS A 1 202 ? -23.799 5.363 13.988 1.00 95.12 202 LYS A C 1
ATOM 1696 O O . LYS A 1 202 ? -23.394 5.641 15.110 1.00 95.12 202 LYS A O 1
ATOM 1701 N N . ILE A 1 203 ? -24.879 4.603 13.785 1.00 94.94 203 ILE A N 1
ATOM 1702 C CA . ILE A 1 203 ? -25.661 4.024 14.885 1.00 94.94 203 ILE A CA 1
ATOM 1703 C C . ILE A 1 203 ? -24.884 2.896 15.561 1.00 94.94 203 ILE A C 1
ATOM 1705 O O . ILE A 1 203 ? -24.897 2.823 16.784 1.00 94.94 203 ILE A O 1
ATOM 1709 N N . VAL A 1 204 ? -24.172 2.073 14.786 1.00 96.19 204 VAL A N 1
ATOM 1710 C CA . VAL A 1 204 ? -23.303 1.002 15.304 1.00 96.19 204 VAL A CA 1
ATOM 1711 C C . VAL A 1 204 ? -22.167 1.605 16.121 1.00 96.19 204 VAL A C 1
ATOM 1713 O O . VAL A 1 204 ? -21.940 1.193 17.252 1.00 96.19 204 VAL A O 1
ATOM 1716 N N . ALA A 1 205 ? -21.521 2.648 15.598 1.00 96.75 205 ALA A N 1
ATOM 1717 C CA . ALA A 1 205 ? -20.458 3.345 16.310 1.00 96.75 205 ALA A CA 1
ATOM 1718 C C . ALA A 1 205 ? -20.943 3.956 17.636 1.00 96.75 205 ALA A C 1
ATOM 1720 O O . ALA A 1 205 ? -20.332 3.720 18.672 1.00 96.75 205 ALA A O 1
ATOM 1721 N N . ILE A 1 206 ? -22.072 4.676 17.643 1.00 95.94 206 ILE A N 1
ATOM 1722 C CA . ILE A 1 206 ? -22.647 5.220 18.889 1.00 95.94 206 ILE A CA 1
ATOM 1723 C C . ILE A 1 206 ? -23.037 4.100 19.854 1.00 95.94 206 ILE A C 1
ATOM 1725 O O . ILE A 1 206 ? -22.845 4.249 21.058 1.00 95.94 206 ILE A O 1
ATOM 1729 N N . ASN A 1 207 ? -23.567 2.984 19.346 1.00 96.94 207 ASN A N 1
ATOM 1730 C CA . ASN A 1 207 ? -23.916 1.844 20.182 1.00 96.94 207 ASN A CA 1
ATOM 1731 C C . ASN A 1 207 ? -22.674 1.251 20.860 1.00 96.94 207 ASN A C 1
ATOM 1733 O O . ASN A 1 207 ? -22.696 1.047 22.068 1.00 96.94 207 ASN A O 1
ATOM 1737 N N . ALA A 1 208 ? -21.574 1.082 20.122 1.00 97.44 208 ALA A N 1
ATOM 1738 C CA . ALA A 1 208 ? -20.296 0.621 20.660 1.00 97.44 208 ALA A CA 1
ATOM 1739 C C . ALA A 1 208 ? -19.735 1.564 21.738 1.00 97.44 208 ALA A C 1
ATOM 1741 O O . ALA A 1 208 ? -19.359 1.114 22.820 1.00 97.44 208 ALA A O 1
ATOM 1742 N N . LEU A 1 209 ? -19.756 2.881 21.492 1.00 97.12 209 LEU A N 1
ATOM 1743 C CA . LEU A 1 209 ? -19.357 3.869 22.501 1.00 97.12 209 LEU A CA 1
ATOM 1744 C C . LEU A 1 209 ? -20.235 3.786 23.756 1.00 97.12 209 LEU A C 1
ATOM 1746 O O . LEU A 1 209 ? -19.727 3.843 24.874 1.00 97.12 209 LEU A O 1
ATOM 1750 N N . GLY A 1 210 ? -21.545 3.617 23.575 1.00 96.94 210 GLY A N 1
ATOM 1751 C CA . GLY A 1 210 ? -22.496 3.480 24.671 1.00 96.94 210 GLY A CA 1
ATOM 1752 C C . GLY A 1 210 ? -22.306 2.201 25.489 1.00 96.94 210 GLY A C 1
ATOM 1753 O O . GLY A 1 210 ? -22.402 2.258 26.711 1.00 96.94 210 GLY A O 1
ATOM 1754 N N . ILE A 1 211 ? -21.956 1.072 24.859 1.00 97.19 211 ILE A N 1
ATOM 1755 C CA . ILE A 1 211 ? -21.602 -0.181 25.557 1.00 97.19 211 ILE A CA 1
ATOM 1756 C C . ILE A 1 211 ? -20.397 0.041 26.483 1.00 97.19 211 ILE A C 1
ATOM 1758 O O . ILE A 1 211 ? -20.372 -0.453 27.611 1.00 97.19 211 ILE A O 1
ATOM 1762 N N . ALA A 1 212 ? -19.423 0.840 26.042 1.00 97.06 212 ALA A N 1
ATOM 1763 C CA . ALA A 1 212 ? -18.272 1.236 26.848 1.00 97.06 212 ALA A CA 1
ATOM 1764 C C . ALA A 1 212 ? -18.588 2.344 27.876 1.00 97.06 212 ALA A C 1
ATOM 1766 O O . ALA A 1 212 ? -17.671 2.870 28.509 1.00 97.06 212 ALA A O 1
ATOM 1767 N N . ASN A 1 213 ? -19.860 2.731 28.047 1.00 95.88 213 ASN A N 1
ATOM 1768 C CA . ASN A 1 213 ? -20.296 3.882 28.847 1.00 95.88 213 ASN A CA 1
ATOM 1769 C C . ASN A 1 213 ? -19.522 5.164 28.501 1.00 95.88 213 ASN A C 1
ATOM 1771 O O . ASN A 1 213 ? -19.158 5.938 29.388 1.00 95.88 213 ASN A O 1
ATOM 1775 N N . PHE A 1 214 ? -19.206 5.349 27.216 1.00 96.00 214 PHE A N 1
ATOM 1776 C CA . PHE A 1 214 ? -18.409 6.464 26.703 1.00 96.00 214 PHE A CA 1
ATOM 1777 C C . PHE A 1 214 ? -17.068 6.638 27.442 1.00 96.00 214 PHE A C 1
ATOM 1779 O O . PHE A 1 214 ? -16.563 7.745 27.604 1.00 96.00 214 PHE A O 1
ATOM 1786 N N . SER A 1 215 ? -16.490 5.535 27.922 1.00 97.38 215 SER A N 1
ATOM 1787 C CA . SER A 1 215 ? -15.186 5.493 28.588 1.00 97.38 215 SER A CA 1
ATOM 1788 C C . SER A 1 215 ? -14.135 4.887 27.662 1.00 97.38 215 SER A C 1
ATOM 1790 O O . SER A 1 215 ? -14.470 4.175 26.714 1.00 97.38 215 SER A O 1
ATOM 1792 N N . CYS A 1 216 ? -12.859 5.186 27.909 1.00 98.44 216 CYS A N 1
ATOM 1793 C CA . CYS A 1 216 ? -11.771 4.595 27.137 1.00 98.44 216 CYS A CA 1
ATOM 1794 C C . CYS A 1 216 ? -11.600 3.116 27.515 1.00 98.44 216 CYS A C 1
ATOM 1796 O O . CYS A 1 216 ? -11.528 2.776 28.695 1.00 98.44 216 CYS A O 1
A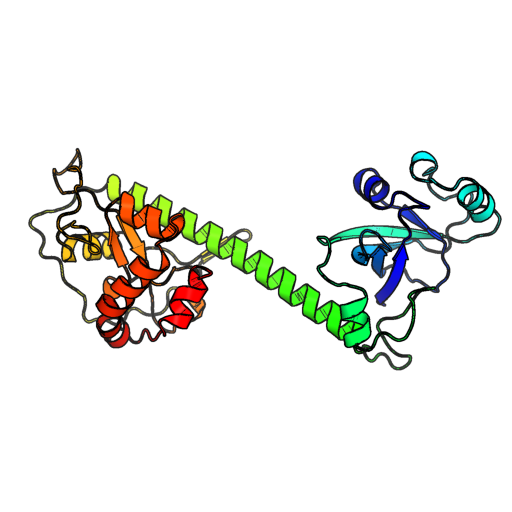TOM 1798 N N . GLU A 1 217 ? -11.518 2.241 26.517 1.00 98.44 217 GLU A N 1
ATOM 1799 C CA . GLU A 1 217 ? -11.370 0.797 26.734 1.00 98.44 217 GLU A CA 1
ATOM 1800 C C . GLU A 1 217 ? -9.922 0.372 27.004 1.00 98.44 217 GLU A C 1
ATOM 1802 O O . GLU A 1 217 ? -9.690 -0.657 27.629 1.00 98.44 217 GLU A O 1
ATOM 1807 N N . ILE A 1 218 ? -8.935 1.214 26.673 1.00 98.38 218 ILE A N 1
ATOM 1808 C CA . ILE A 1 218 ? -7.555 1.009 27.141 1.00 98.38 218 ILE A CA 1
ATOM 1809 C C . ILE A 1 218 ? -7.451 1.230 28.652 1.00 98.38 218 ILE A C 1
ATOM 1811 O O . ILE A 1 218 ? -6.813 0.441 29.343 1.00 98.38 218 ILE A O 1
ATOM 1815 N N . ASP A 1 219 ? -8.067 2.280 29.187 1.00 97.88 219 ASP A N 1
ATOM 1816 C CA . ASP A 1 219 ? -8.163 2.504 30.630 1.00 97.88 219 ASP A CA 1
ATOM 1817 C C . ASP A 1 219 ? -9.362 3.407 30.920 1.00 97.88 219 ASP A C 1
ATOM 1819 O O . ASP A 1 219 ? -9.434 4.546 30.449 1.00 97.88 219 ASP A O 1
ATOM 1823 N N . LYS A 1 220 ? -10.289 2.914 31.744 1.00 96.62 220 LYS A N 1
ATOM 1824 C CA . LYS A 1 220 ? -11.502 3.641 32.138 1.00 96.62 220 LYS A CA 1
ATOM 1825 C C . LYS A 1 220 ? -11.197 4.904 32.950 1.00 96.62 220 LYS A C 1
ATOM 1827 O O . LYS A 1 220 ? -12.050 5.780 33.034 1.00 96.62 220 LYS A O 1
ATOM 1832 N N . ASN A 1 221 ? -10.001 5.010 33.530 1.00 96.81 221 ASN A N 1
ATOM 1833 C CA . ASN A 1 221 ? -9.553 6.175 34.293 1.00 96.81 221 ASN A CA 1
ATOM 1834 C C . ASN A 1 221 ? -8.923 7.266 33.418 1.00 96.81 221 ASN A C 1
ATOM 1836 O O . ASN A 1 221 ? -8.593 8.341 33.929 1.00 96.81 221 ASN A O 1
ATOM 1840 N N . HIS A 1 222 ? -8.729 7.021 32.117 1.00 97.44 222 HIS A N 1
ATOM 1841 C CA . HIS A 1 222 ? -8.225 8.053 31.223 1.00 97.44 222 HIS A CA 1
ATOM 1842 C C . HIS A 1 222 ? -9.152 9.264 31.218 1.00 97.44 222 HIS A C 1
ATOM 1844 O O . HIS A 1 222 ? -10.359 9.161 31.003 1.00 97.44 222 HIS A O 1
ATOM 1850 N N . LYS A 1 223 ? -8.554 10.438 31.434 1.00 94.75 223 LYS A N 1
ATOM 1851 C CA . LYS A 1 223 ? -9.286 11.699 31.449 1.00 94.75 223 LYS A CA 1
ATOM 1852 C C . LYS A 1 223 ? -9.880 11.971 30.071 1.00 94.75 223 LYS A C 1
ATOM 1854 O O . LYS A 1 223 ? -9.170 12.001 29.067 1.00 94.75 223 LYS A O 1
ATOM 1859 N N . THR A 1 224 ? -11.173 12.244 30.062 1.00 95.31 224 THR A N 1
ATOM 1860 C CA . THR A 1 224 ? -11.914 12.793 28.930 1.00 95.31 224 THR A CA 1
ATOM 1861 C C . THR A 1 224 ? -12.581 14.095 29.369 1.00 95.31 224 THR A C 1
ATOM 1863 O O . THR A 1 224 ? -12.591 14.449 30.551 1.00 95.31 224 THR A O 1
ATOM 1866 N N . PHE A 1 225 ? -13.098 14.853 28.409 1.00 95.62 225 PHE A N 1
ATOM 1867 C CA . PHE A 1 225 ? -13.942 16.013 28.678 1.00 95.62 225 PHE A CA 1
ATOM 1868 C C . PHE A 1 225 ? -15.388 15.685 28.317 1.00 95.62 225 PHE A C 1
ATOM 1870 O O . PHE A 1 225 ? -15.645 14.822 27.480 1.00 95.62 225 PHE A O 1
ATOM 1877 N N . ASN A 1 226 ? -16.337 16.396 28.916 1.00 95.56 226 ASN A N 1
ATOM 1878 C CA . ASN A 1 226 ? -17.746 16.224 28.584 1.00 95.56 226 ASN A CA 1
ATOM 1879 C C . ASN A 1 226 ? -18.092 16.990 27.307 1.00 95.56 226 ASN A C 1
ATOM 1881 O O . ASN A 1 226 ? -17.674 18.134 27.100 1.00 95.56 226 ASN A O 1
ATOM 1885 N N . ARG A 1 227 ? -18.889 16.358 26.449 1.00 94.12 227 ARG A N 1
ATOM 1886 C CA . ARG A 1 227 ? -19.440 16.958 25.236 1.00 94.12 227 ARG A CA 1
ATOM 1887 C C . ARG A 1 227 ? -20.307 18.160 25.604 1.00 94.12 227 ARG A C 1
ATOM 1889 O O . ARG A 1 227 ? -21.137 18.094 26.507 1.00 94.12 227 ARG A O 1
ATOM 1896 N N . LYS A 1 228 ? -20.166 19.256 24.851 1.00 92.69 228 LYS A N 1
ATOM 1897 C CA . LYS A 1 228 ? -20.908 20.509 25.100 1.00 92.69 228 LYS A CA 1
ATOM 1898 C C . LYS A 1 228 ? -22.430 20.349 25.008 1.00 92.69 228 LYS A C 1
ATOM 1900 O O . LYS A 1 228 ? -23.153 21.119 25.624 1.00 92.69 228 LYS A O 1
ATOM 1905 N N . LYS A 1 229 ? -22.903 19.407 24.189 1.00 92.38 229 LYS A N 1
ATOM 1906 C CA . LYS A 1 229 ? -24.310 19.294 23.786 1.00 92.38 229 LYS A CA 1
ATOM 1907 C C . LYS A 1 229 ? -25.165 18.491 24.766 1.00 92.38 229 LYS A C 1
ATOM 1909 O O . LYS A 1 229 ? -26.303 18.861 25.019 1.00 92.38 229 LYS A O 1
ATOM 1914 N N . ASP A 1 230 ? -24.623 17.388 25.268 1.00 92.88 230 ASP A N 1
ATOM 1915 C CA . ASP A 1 230 ? -25.349 16.376 26.044 1.00 92.88 230 ASP A CA 1
ATOM 1916 C C . ASP A 1 230 ? -24.644 16.018 27.364 1.00 92.88 230 ASP A C 1
ATOM 1918 O O . ASP A 1 230 ? -25.195 15.276 28.172 1.00 92.88 230 ASP A O 1
ATOM 1922 N N . GLY A 1 231 ? -23.450 16.564 27.622 1.00 93.12 231 GLY A N 1
ATOM 1923 C CA . GLY A 1 231 ? -22.703 16.338 28.860 1.00 93.12 231 GLY A CA 1
ATOM 1924 C C . GLY A 1 231 ? -22.075 14.947 28.977 1.00 93.12 231 GLY A C 1
ATOM 1925 O O . GLY A 1 231 ? -21.431 14.669 29.987 1.00 93.12 231 GLY A O 1
ATOM 1926 N N . VAL A 1 232 ? -22.220 14.093 27.961 1.00 94.19 232 VAL A N 1
ATOM 1927 C CA . VAL A 1 232 ? -21.646 12.743 27.936 1.00 94.19 232 VAL A CA 1
ATOM 1928 C C . VAL A 1 232 ? -20.123 12.833 27.752 1.00 94.19 232 VAL A C 1
ATOM 1930 O O . VAL A 1 232 ? -19.666 13.697 26.993 1.00 94.19 232 VAL A O 1
ATOM 1933 N N . PRO A 1 233 ? -19.312 11.983 28.411 1.00 95.75 233 PRO A N 1
ATOM 1934 C CA . PRO A 1 233 ? -17.871 11.937 28.179 1.00 95.75 233 PRO A CA 1
ATOM 1935 C C . PRO A 1 233 ? -17.517 11.760 26.694 1.00 95.75 233 PRO A C 1
ATOM 1937 O O . PRO A 1 233 ? -18.175 11.025 25.959 1.00 95.75 233 PRO A O 1
ATOM 1940 N N . TYR A 1 234 ? -16.487 12.463 26.228 1.00 96.12 234 TYR A N 1
ATOM 1941 C CA . TYR A 1 234 ? -16.041 12.393 24.841 1.00 96.12 234 TYR A CA 1
ATOM 1942 C C . TYR A 1 234 ? -15.035 11.254 24.643 1.00 96.12 234 TYR A C 1
ATOM 1944 O O . TYR A 1 234 ? -13.921 11.292 25.171 1.00 96.12 234 TYR A O 1
ATOM 1952 N N . THR A 1 235 ? -15.423 10.280 23.824 1.00 96.69 235 THR A N 1
ATOM 1953 C CA . THR A 1 235 ? -14.549 9.251 23.259 1.00 96.69 235 THR A CA 1
ATOM 1954 C C . THR A 1 235 ? -14.759 9.140 21.754 1.00 96.69 235 THR A C 1
ATOM 1956 O O . THR A 1 235 ? -15.781 9.551 21.200 1.00 96.69 235 THR A O 1
ATOM 1959 N N . GLU A 1 236 ? -13.753 8.601 21.082 1.00 96.62 236 GLU A N 1
ATOM 1960 C CA . GLU A 1 236 ? -13.686 8.434 19.644 1.00 96.62 236 GLU A CA 1
ATOM 1961 C C . GLU A 1 236 ? -13.878 6.953 19.306 1.00 96.62 236 GLU A C 1
ATOM 1963 O O . GLU A 1 236 ? -13.204 6.106 19.900 1.00 96.62 236 GLU A O 1
ATOM 1968 N N . PRO A 1 237 ? -14.783 6.616 18.373 1.00 97.12 237 PRO A N 1
ATOM 1969 C CA . PRO A 1 237 ? -14.890 5.257 17.880 1.00 97.12 237 PRO A CA 1
ATOM 1970 C C . PRO A 1 237 ? -13.672 4.933 17.021 1.00 97.12 237 PRO A C 1
ATOM 1972 O O . PRO A 1 237 ? -13.194 5.771 16.252 1.00 97.12 237 PRO A O 1
ATOM 1975 N N . HIS A 1 238 ? -13.216 3.695 17.123 1.00 96.81 238 HIS A N 1
ATOM 1976 C CA . HIS A 1 238 ? -12.132 3.176 16.312 1.00 96.81 238 HIS A CA 1
ATOM 1977 C C . HIS A 1 238 ? -12.426 1.737 15.914 1.00 96.81 238 HIS A C 1
ATOM 1979 O O . HIS A 1 238 ? -12.668 0.897 16.778 1.00 96.81 238 HIS A O 1
ATOM 1985 N N . HIS A 1 239 ? -12.408 1.437 14.620 1.00 97.69 239 HIS A N 1
ATOM 1986 C CA . HIS A 1 239 ? -12.505 0.059 14.151 1.00 97.69 239 HIS A CA 1
ATOM 1987 C C . HIS A 1 239 ? -11.180 -0.658 14.426 1.00 97.69 239 HIS A C 1
ATOM 1989 O O . HIS A 1 239 ? -10.155 -0.298 13.857 1.00 97.69 239 HIS A O 1
ATOM 1995 N N . LEU A 1 240 ? -11.193 -1.669 15.299 1.00 98.00 240 LEU A N 1
ATOM 1996 C CA . LEU A 1 240 ? -10.016 -2.464 15.644 1.00 98.00 240 LEU A CA 1
ATOM 1997 C C . LEU A 1 240 ? -9.474 -3.198 14.415 1.00 98.00 240 LEU A C 1
ATOM 1999 O O . LEU A 1 240 ? -8.291 -3.099 14.123 1.00 98.00 240 LEU A O 1
ATOM 2003 N N . ILE A 1 241 ? -10.329 -3.889 13.665 1.00 97.88 241 ILE A N 1
ATOM 2004 C CA . ILE A 1 241 ? -10.032 -4.346 12.307 1.00 97.88 241 ILE A CA 1
ATOM 2005 C C . ILE A 1 241 ? -10.388 -3.187 11.368 1.00 97.88 241 ILE A C 1
ATOM 2007 O O . ILE A 1 241 ? -11.580 -2.871 11.252 1.00 97.88 241 ILE A O 1
ATOM 2011 N N . PRO A 1 242 ? -9.415 -2.555 10.681 1.00 95.62 242 PRO A N 1
ATOM 2012 C CA . PRO A 1 242 ? -9.702 -1.420 9.819 1.00 95.62 242 PRO A CA 1
ATOM 2013 C C . PRO A 1 242 ? -10.641 -1.812 8.679 1.00 95.62 242 PRO A C 1
ATOM 2015 O O . PRO A 1 242 ? -10.448 -2.815 7.990 1.00 95.62 242 PRO A O 1
ATOM 2018 N N . MET A 1 243 ? -11.630 -0.965 8.415 1.00 94.62 243 MET A N 1
ATOM 2019 C CA . MET A 1 243 ? -12.649 -1.188 7.381 1.00 94.62 243 MET A CA 1
ATOM 2020 C C . MET A 1 243 ? -12.089 -1.339 5.956 1.00 94.62 243 MET A C 1
ATOM 2022 O O . MET A 1 243 ? -12.781 -1.859 5.078 1.00 94.62 243 MET A O 1
ATOM 2026 N N . ALA A 1 244 ? -10.842 -0.915 5.718 1.00 92.06 244 ALA A N 1
ATOM 2027 C CA . ALA A 1 244 ? -10.128 -1.151 4.463 1.00 92.06 244 ALA A CA 1
ATOM 2028 C C . ALA A 1 244 ? -9.974 -2.649 4.130 1.00 92.06 244 ALA A C 1
ATOM 2030 O O . ALA A 1 244 ? -9.825 -2.980 2.959 1.00 92.06 244 ALA A O 1
ATOM 2031 N N . TYR A 1 245 ? -10.062 -3.529 5.135 1.00 93.69 245 TYR A N 1
ATOM 2032 C CA . TYR A 1 245 ? -9.908 -4.982 5.011 1.00 93.69 245 TYR A CA 1
ATOM 2033 C C . TYR A 1 245 ? -11.234 -5.752 5.068 1.00 93.69 245 TYR A C 1
ATOM 2035 O O . TYR A 1 245 ? -11.243 -6.971 5.204 1.00 93.69 245 TYR A O 1
ATOM 2043 N N . GLN A 1 246 ? -12.379 -5.071 4.963 1.00 94.44 246 GLN A N 1
ATOM 2044 C CA . GLN A 1 246 ? -13.703 -5.712 4.940 1.00 94.44 246 GLN A CA 1
ATOM 2045 C C . GLN A 1 246 ? -13.842 -6.765 3.820 1.00 94.44 246 GLN A C 1
ATOM 2047 O O . GLN A 1 246 ? -14.641 -7.696 3.932 1.00 94.44 246 GLN A O 1
ATOM 2052 N N . ASP A 1 247 ? -13.087 -6.639 2.730 1.00 92.69 247 ASP A N 1
ATOM 2053 C CA . ASP A 1 247 ? -13.053 -7.611 1.639 1.00 92.69 247 ASP A CA 1
ATOM 2054 C C . ASP A 1 247 ? -12.551 -8.996 2.080 1.00 92.69 247 ASP A C 1
ATOM 2056 O O . ASP A 1 247 ? -13.057 -9.987 1.551 1.00 92.69 247 ASP A O 1
ATOM 2060 N N . LYS A 1 248 ? -11.680 -9.072 3.094 1.00 94.75 248 LYS A N 1
ATOM 2061 C CA . LYS A 1 248 ? -11.169 -10.327 3.670 1.00 94.75 248 LYS A CA 1
ATOM 2062 C C . LYS A 1 248 ? -12.186 -11.118 4.494 1.00 94.75 248 LYS A C 1
ATOM 2064 O O . LYS A 1 248 ? -11.950 -12.285 4.782 1.00 94.75 248 LYS A O 1
ATOM 2069 N N . PHE A 1 249 ? -13.314 -10.509 4.859 1.00 96.44 249 PHE A N 1
ATOM 2070 C CA . PHE A 1 249 ? -14.314 -11.125 5.734 1.00 96.44 249 PHE A CA 1
ATOM 2071 C C . PHE A 1 249 ? -15.617 -11.418 4.991 1.00 96.44 249 PHE A C 1
ATOM 2073 O O . PHE A 1 249 ? -16.026 -10.682 4.086 1.00 96.44 249 PHE A O 1
ATOM 2080 N N . GLU A 1 250 ? -16.282 -12.506 5.377 1.00 96.62 250 GLU A N 1
ATOM 2081 C CA . GLU A 1 250 ? -17.589 -12.902 4.838 1.00 96.62 250 GLU A CA 1
ATOM 2082 C C . GLU A 1 250 ? -18.738 -12.069 5.428 1.00 96.62 250 GLU A C 1
ATOM 2084 O O . GLU A 1 250 ? -19.726 -11.807 4.748 1.00 96.62 250 GLU A O 1
ATOM 2089 N N . TYR A 1 251 ? -18.590 -11.597 6.666 1.00 97.19 251 TYR A N 1
ATOM 2090 C CA . TYR A 1 251 ? -19.577 -10.778 7.371 1.00 97.19 251 TYR A CA 1
ATOM 2091 C C . TYR A 1 251 ? -19.098 -9.332 7.532 1.00 97.19 251 TYR A C 1
ATOM 2093 O O . TYR A 1 251 ? -17.920 -9.018 7.346 1.00 97.19 251 TYR A O 1
ATOM 2101 N N . SER A 1 252 ? -20.025 -8.422 7.841 1.00 97.31 252 SER A N 1
ATOM 2102 C CA . SER A 1 252 ? -19.693 -7.015 8.084 1.00 97.31 252 SER A CA 1
ATOM 2103 C C . SER A 1 252 ? -18.773 -6.876 9.297 1.00 97.31 252 SER A C 1
ATOM 2105 O O . SER A 1 252 ? -19.131 -7.321 10.383 1.00 97.31 252 SER A O 1
ATOM 2107 N N . ILE A 1 253 ? -17.643 -6.184 9.134 1.00 97.38 253 ILE A N 1
ATOM 2108 C CA . ILE A 1 253 ? -16.777 -5.766 10.248 1.00 97.38 253 ILE A CA 1
ATOM 2109 C C . ILE A 1 253 ? -17.172 -4.388 10.806 1.00 97.38 253 ILE A C 1
ATOM 2111 O O . ILE A 1 253 ? -16.603 -3.932 11.794 1.00 97.38 253 ILE A O 1
ATOM 2115 N N . ASP A 1 254 ? -18.190 -3.737 10.232 1.00 97.00 254 ASP A N 1
ATOM 2116 C CA . ASP A 1 254 ? -18.856 -2.571 10.829 1.00 97.00 254 ASP A CA 1
ATOM 2117 C C . ASP A 1 254 ? -19.902 -3.027 11.868 1.00 97.00 254 ASP A C 1
ATOM 2119 O O . ASP A 1 254 ? -21.121 -3.001 11.652 1.00 97.00 254 ASP A O 1
ATOM 2123 N N . ILE A 1 255 ? -19.391 -3.548 12.982 1.00 97.81 255 ILE A N 1
ATOM 2124 C CA . ILE A 1 255 ? -20.127 -4.145 14.104 1.00 97.81 255 ILE A CA 1
ATOM 2125 C C . ILE A 1 255 ? -19.579 -3.618 15.432 1.00 97.81 255 ILE A C 1
ATOM 2127 O O . ILE A 1 255 ? -18.429 -3.193 15.519 1.00 97.81 255 ILE A O 1
ATOM 2131 N N . GLU A 1 256 ? -20.402 -3.649 16.474 1.00 98.19 256 GLU A N 1
ATOM 2132 C CA . GLU A 1 256 ? -20.064 -3.141 17.801 1.00 98.19 256 GLU A CA 1
ATOM 2133 C C . GLU A 1 256 ? -18.852 -3.844 18.423 1.00 98.19 256 GLU A C 1
ATOM 2135 O O . GLU A 1 256 ? -18.036 -3.219 19.096 1.00 98.19 256 GLU A O 1
ATOM 2140 N N . GLU A 1 257 ? -18.695 -5.137 18.153 1.00 98.31 257 GLU A N 1
ATOM 2141 C CA . GLU A 1 257 ? -17.589 -5.965 18.629 1.00 98.31 257 GLU A CA 1
ATOM 2142 C C . GLU A 1 257 ? -16.241 -5.530 18.044 1.00 98.31 257 GLU A C 1
ATOM 2144 O O . GLU A 1 257 ? -15.211 -5.701 18.698 1.00 98.31 257 GLU A O 1
ATOM 2149 N N . ASN A 1 258 ? -16.252 -4.923 16.854 1.00 98.44 258 ASN A N 1
ATOM 2150 C CA . ASN A 1 258 ? -15.062 -4.417 16.178 1.00 98.44 258 ASN A CA 1
ATOM 2151 C C . ASN A 1 258 ? -14.802 -2.926 16.443 1.00 98.44 258 ASN A C 1
ATOM 2153 O O . ASN A 1 258 ? -13.724 -2.437 16.129 1.00 98.44 258 ASN A O 1
ATOM 2157 N N . ILE A 1 259 ? -15.760 -2.181 16.999 1.00 98.25 259 ILE A N 1
ATOM 2158 C CA . ILE A 1 259 ? -15.575 -0.762 17.316 1.00 98.25 259 ILE A CA 1
ATOM 2159 C C . ILE A 1 259 ? -15.234 -0.616 18.796 1.00 98.25 259 ILE A C 1
ATOM 2161 O O . ILE A 1 259 ? -15.975 -1.067 19.671 1.00 98.25 259 ILE A O 1
ATOM 2165 N N . VAL A 1 260 ? -14.119 0.054 19.067 1.00 98.25 260 VAL A N 1
ATOM 2166 C CA . VAL A 1 260 ? -13.662 0.374 20.418 1.00 98.25 260 VAL A CA 1
ATOM 2167 C C . VAL A 1 260 ? -13.833 1.864 20.713 1.00 98.25 260 VAL A C 1
ATOM 2169 O O . VAL A 1 260 ? -13.695 2.712 19.830 1.00 98.25 260 VAL A O 1
ATOM 2172 N N . SER A 1 261 ? -14.151 2.181 21.962 1.00 98.19 261 SER A N 1
ATOM 2173 C CA . SER A 1 261 ? -14.276 3.527 22.512 1.00 98.19 261 SER A CA 1
ATOM 2174 C C . SER A 1 261 ? -12.940 3.966 23.096 1.00 98.19 261 SER A C 1
ATOM 2176 O O . SER A 1 261 ? -12.466 3.396 24.080 1.00 98.19 261 SER A O 1
ATOM 2178 N N . LEU A 1 262 ? -12.317 4.988 22.510 1.00 98.19 262 LEU A N 1
ATOM 2179 C CA . LEU A 1 262 ? -10.990 5.455 22.916 1.00 98.19 262 LEU A CA 1
ATOM 2180 C C . LEU A 1 262 ? -11.006 6.929 23.311 1.00 98.19 262 LEU A C 1
ATOM 2182 O O . LEU A 1 262 ? -11.701 7.744 22.712 1.00 98.19 262 LEU A O 1
ATOM 2186 N N . CYS A 1 263 ? -10.202 7.312 24.302 1.00 97.69 263 CYS A N 1
ATOM 2187 C CA . CYS A 1 263 ? -9.870 8.726 24.476 1.00 97.69 263 CYS A CA 1
ATOM 2188 C C . CYS A 1 263 ? -8.997 9.200 23.300 1.00 97.69 263 CYS A C 1
ATOM 2190 O O . CYS A 1 263 ? -8.309 8.395 22.666 1.00 97.69 263 CYS A O 1
ATOM 2192 N N . SER A 1 264 ? -8.962 10.510 23.046 1.00 96.19 264 SER A N 1
ATOM 2193 C CA . SER A 1 264 ? -8.179 11.079 21.939 1.00 96.19 264 SER A CA 1
ATOM 2194 C C . SER A 1 264 ? -6.687 10.728 22.002 1.00 96.19 264 SER A C 1
ATOM 2196 O O . SER A 1 264 ? -6.051 10.603 20.962 1.00 96.19 264 SER A O 1
ATOM 2198 N N . ASN A 1 265 ? -6.120 10.527 23.201 1.00 97.75 265 ASN A N 1
ATOM 2199 C CA . ASN A 1 265 ? -4.722 10.111 23.336 1.00 97.75 265 ASN A CA 1
ATOM 2200 C C . ASN A 1 265 ? -4.503 8.686 22.815 1.00 97.75 265 ASN A C 1
ATOM 2202 O O . ASN A 1 265 ? -3.730 8.503 21.886 1.00 97.75 265 ASN A O 1
ATOM 2206 N N . CYS A 1 266 ? -5.214 7.693 23.360 1.00 98.25 266 CYS A N 1
ATOM 2207 C CA . CYS A 1 266 ? -5.051 6.295 22.948 1.00 98.25 266 CYS A CA 1
ATOM 2208 C C . CYS A 1 266 ? -5.431 6.070 21.487 1.00 98.25 266 CYS A C 1
ATOM 2210 O O . CYS A 1 266 ? -4.800 5.267 20.810 1.00 98.25 266 CYS A O 1
ATOM 2212 N N . HIS A 1 267 ? -6.438 6.794 20.990 1.00 97.00 267 HIS A N 1
ATOM 2213 C CA . HIS A 1 267 ? -6.774 6.759 19.575 1.00 97.00 267 HIS A CA 1
ATOM 2214 C C . HIS A 1 267 ? -5.572 7.180 18.715 1.00 97.00 267 HIS A C 1
ATOM 2216 O O . HIS A 1 267 ? -5.158 6.451 17.820 1.00 97.00 267 HIS A O 1
ATOM 2222 N N . ASN A 1 268 ? -4.971 8.334 19.012 1.00 96.31 268 ASN A N 1
ATOM 2223 C CA . ASN A 1 268 ? -3.820 8.832 18.261 1.00 96.31 268 ASN A CA 1
ATOM 2224 C C . ASN A 1 268 ? -2.551 7.999 18.493 1.00 96.31 268 ASN A C 1
ATOM 2226 O O . ASN A 1 268 ? -1.726 7.897 17.594 1.00 96.31 268 ASN A O 1
ATOM 2230 N N . GLU A 1 269 ? -2.401 7.378 19.660 1.00 97.88 269 GLU A N 1
ATOM 2231 C CA . GLU A 1 269 ? -1.288 6.479 19.973 1.00 97.88 269 GLU A CA 1
ATOM 2232 C C . GLU A 1 269 ? -1.328 5.199 19.129 1.00 97.88 269 GLU A C 1
ATOM 2234 O O . GLU A 1 269 ? -0.273 4.715 18.739 1.00 97.88 269 GLU A O 1
ATOM 2239 N N . ILE A 1 270 ? -2.515 4.704 18.758 1.00 96.81 270 ILE A N 1
ATOM 2240 C CA . ILE A 1 270 ? -2.653 3.601 17.791 1.00 96.81 270 ILE A CA 1
ATOM 2241 C C . ILE A 1 270 ? -2.186 4.016 16.386 1.00 96.81 270 ILE A C 1
ATOM 2243 O O . ILE A 1 270 ? -1.519 3.234 15.716 1.00 96.81 270 ILE A O 1
ATOM 2247 N N . HIS A 1 271 ? -2.513 5.231 15.929 1.00 93.38 271 HIS A N 1
ATOM 2248 C CA . HIS A 1 271 ? -2.173 5.679 14.565 1.00 93.38 271 HIS A CA 1
ATOM 2249 C C . HIS A 1 271 ? -0.747 6.212 14.416 1.00 93.38 271 HIS A C 1
ATOM 2251 O O . HIS A 1 271 ? -0.163 6.112 13.339 1.00 93.38 271 HIS A O 1
ATOM 2257 N N . TYR A 1 272 ? -0.204 6.825 15.468 1.00 93.75 272 TYR A N 1
ATOM 2258 C CA . TYR A 1 272 ? 1.018 7.631 15.389 1.00 93.75 272 TYR A CA 1
ATOM 2259 C C . TYR A 1 272 ? 2.039 7.323 16.490 1.00 93.75 272 TYR A C 1
ATOM 2261 O O . TYR A 1 272 ? 3.161 7.822 16.429 1.00 93.75 272 TYR A O 1
ATOM 2269 N N . GLY A 1 273 ? 1.655 6.568 17.521 1.00 95.44 273 GLY A N 1
ATOM 2270 C CA . GLY A 1 273 ? 2.496 6.297 18.682 1.00 95.44 273 GLY A CA 1
ATOM 2271 C C . GLY A 1 273 ? 3.368 5.055 18.512 1.00 95.44 273 GLY A C 1
ATOM 2272 O O . GLY A 1 273 ? 2.987 4.081 17.870 1.00 95.44 273 GLY A O 1
ATOM 2273 N N . GLU A 1 274 ? 4.531 5.051 19.166 1.00 94.81 274 GLU A N 1
ATOM 2274 C CA . GLU A 1 274 ? 5.443 3.894 19.204 1.00 94.81 274 GLU A CA 1
ATOM 2275 C C . GLU A 1 274 ? 4.849 2.675 19.933 1.00 94.81 274 GLU A C 1
ATOM 2277 O O . GLU A 1 274 ? 5.233 1.533 19.690 1.00 94.81 274 GLU A O 1
ATOM 2282 N N . ASN A 1 275 ? 3.879 2.916 20.813 1.00 96.75 275 ASN A N 1
ATOM 2283 C CA . ASN A 1 275 ? 3.245 1.914 21.662 1.00 96.75 275 ASN A CA 1
ATOM 2284 C C . ASN A 1 275 ? 1.966 1.310 21.037 1.00 96.75 275 ASN A C 1
ATOM 2286 O O . ASN A 1 275 ? 1.261 0.538 21.690 1.00 96.75 275 ASN A O 1
ATOM 2290 N N . ALA A 1 276 ? 1.668 1.626 19.769 1.00 97.62 276 ALA A N 1
ATOM 2291 C CA . ALA A 1 276 ? 0.487 1.143 19.048 1.00 97.62 276 ALA A CA 1
ATOM 2292 C C . ALA A 1 276 ? 0.308 -0.379 19.158 1.00 97.62 276 ALA A C 1
ATOM 2294 O O . ALA A 1 276 ? -0.789 -0.856 19.449 1.00 97.62 276 ALA A O 1
ATOM 2295 N N . ARG A 1 277 ? 1.405 -1.138 19.013 1.00 98.31 277 ARG A N 1
ATOM 2296 C CA . ARG A 1 277 ? 1.409 -2.605 19.105 1.00 98.31 277 ARG A CA 1
ATOM 2297 C C . ARG A 1 277 ? 0.791 -3.109 20.408 1.00 98.31 277 ARG A C 1
ATOM 2299 O O . ARG A 1 277 ? -0.093 -3.958 20.365 1.00 98.31 277 ARG A O 1
ATOM 2306 N N . ASN A 1 278 ? 1.216 -2.566 21.549 1.00 98.50 278 ASN A N 1
ATOM 2307 C CA . ASN A 1 278 ? 0.744 -3.013 22.861 1.00 98.50 278 ASN A CA 1
ATOM 2308 C C . ASN A 1 278 ? -0.735 -2.658 23.081 1.00 98.50 278 ASN A C 1
ATOM 2310 O O . ASN A 1 278 ? -1.478 -3.442 23.673 1.00 98.50 278 ASN A O 1
ATOM 2314 N N . LEU A 1 279 ? -1.184 -1.498 22.584 1.00 98.56 279 LEU A N 1
ATOM 2315 C CA . LEU A 1 279 ? -2.595 -1.106 22.648 1.00 98.56 279 LEU A CA 1
ATOM 2316 C C . LEU A 1 279 ? -3.475 -2.022 21.788 1.00 98.56 279 LEU A C 1
ATOM 2318 O O . LEU A 1 279 ? -4.507 -2.498 22.260 1.00 98.56 279 LEU A O 1
ATOM 2322 N N . ILE A 1 280 ? -3.055 -2.297 20.550 1.00 98.69 280 ILE A N 1
ATOM 2323 C CA . ILE A 1 280 ? -3.770 -3.188 19.626 1.00 98.69 280 ILE A CA 1
ATOM 2324 C C . ILE A 1 280 ? -3.816 -4.610 20.184 1.00 98.69 280 ILE A C 1
ATOM 2326 O O . ILE A 1 280 ? -4.872 -5.235 20.159 1.00 98.69 280 ILE A O 1
ATOM 2330 N N . GLU A 1 281 ? -2.707 -5.115 20.727 1.00 98.75 281 GLU A N 1
ATOM 2331 C CA . GLU A 1 281 ? -2.641 -6.448 21.328 1.00 98.75 281 GLU A CA 1
ATOM 2332 C C . GLU A 1 281 ? -3.612 -6.593 22.505 1.00 98.75 281 GLU A C 1
ATOM 2334 O O . GLU A 1 281 ? -4.362 -7.570 22.573 1.00 98.75 281 GLU A O 1
ATOM 2339 N N . LYS A 1 282 ? -3.672 -5.592 23.391 1.00 98.69 282 LYS A N 1
ATOM 2340 C CA . LYS A 1 282 ? -4.657 -5.566 24.477 1.00 98.69 282 LYS A CA 1
ATOM 2341 C C . LYS A 1 282 ? -6.089 -5.643 23.936 1.00 98.69 282 LYS A C 1
ATOM 2343 O O . LYS A 1 282 ? -6.849 -6.524 24.340 1.00 98.69 282 LYS A O 1
ATOM 2348 N N . LEU A 1 283 ? -6.444 -4.750 23.011 1.00 98.75 283 LEU A N 1
ATOM 2349 C CA . LEU A 1 283 ? -7.790 -4.691 22.432 1.00 98.75 283 LEU A CA 1
ATOM 2350 C C . LEU A 1 283 ? -8.144 -5.976 21.674 1.00 98.75 283 LEU A C 1
ATOM 2352 O O . LEU A 1 283 ? -9.283 -6.433 21.739 1.00 98.75 283 LEU A O 1
ATOM 2356 N N . TYR A 1 284 ? -7.178 -6.597 20.995 1.00 98.75 284 TYR A N 1
ATOM 2357 C CA . TYR A 1 284 ? -7.358 -7.883 20.326 1.00 98.75 284 TYR A CA 1
ATOM 2358 C C . TYR A 1 284 ? -7.831 -8.956 21.300 1.00 98.75 284 TYR A C 1
ATOM 2360 O O . TYR A 1 284 ? -8.854 -9.591 21.050 1.00 98.75 284 TYR A O 1
ATOM 2368 N N . TYR A 1 285 ? -7.140 -9.144 22.426 1.00 98.62 285 TYR A N 1
ATOM 2369 C CA . TYR A 1 285 ? -7.536 -10.170 23.392 1.00 98.62 285 TYR A CA 1
ATOM 2370 C C . TYR A 1 285 ? -8.886 -9.866 24.050 1.00 98.62 285 TYR A C 1
ATOM 2372 O O . TYR A 1 285 ? -9.653 -10.795 24.309 1.00 98.62 285 TYR A O 1
ATOM 2380 N N . GLU A 1 286 ? -9.216 -8.589 24.257 1.00 98.31 286 GLU A N 1
ATOM 2381 C CA . GLU A 1 286 ? -10.5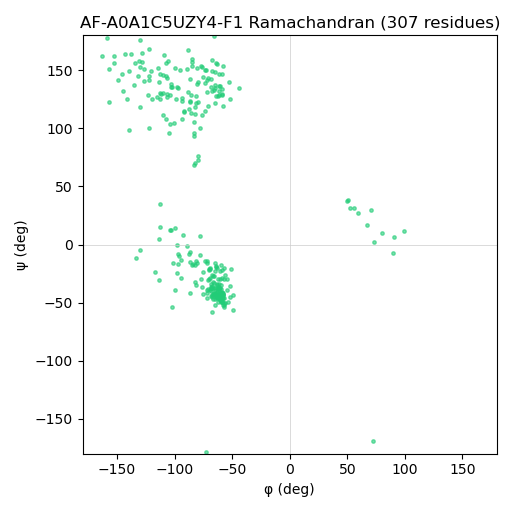27 -8.169 24.765 1.00 98.31 286 GLU A CA 1
ATOM 2382 C C . GLU A 1 286 ? -11.659 -8.430 23.757 1.00 98.31 286 GLU A C 1
ATOM 2384 O O . GLU A 1 286 ? -12.765 -8.808 24.151 1.00 98.31 286 GLU A O 1
ATOM 2389 N N . ARG A 1 287 ? -11.400 -8.269 22.452 1.00 98.12 287 ARG A N 1
ATOM 2390 C CA . ARG A 1 287 ? -12.423 -8.389 21.400 1.00 98.12 287 ARG A CA 1
ATOM 2391 C C . ARG A 1 287 ? -12.480 -9.753 20.715 1.00 98.12 287 ARG A C 1
ATOM 2393 O O . ARG A 1 287 ? -13.514 -10.068 20.133 1.00 98.12 287 ARG A O 1
ATOM 2400 N N . LYS A 1 288 ? -11.452 -10.600 20.830 1.00 98.31 288 LYS A N 1
ATOM 2401 C CA . LYS A 1 288 ? -11.340 -11.882 20.106 1.00 98.31 288 LYS A CA 1
ATOM 2402 C C . LYS A 1 288 ? -12.601 -12.746 20.205 1.00 98.31 288 LYS A C 1
ATOM 2404 O O . LYS A 1 288 ? -13.204 -13.074 19.191 1.00 98.31 288 LYS A O 1
ATOM 2409 N N . SER A 1 289 ? -13.038 -13.061 21.425 1.00 98.25 289 SER A N 1
ATOM 2410 C CA . SER A 1 289 ? -14.212 -13.926 21.633 1.00 98.25 289 SER A CA 1
ATOM 2411 C C . SER A 1 289 ? -15.528 -13.295 21.160 1.00 98.25 289 SER A C 1
ATOM 2413 O O . SER A 1 289 ? -16.465 -14.007 20.807 1.00 98.25 289 SER A O 1
ATOM 2415 N N . LEU A 1 290 ? -15.613 -11.961 21.146 1.00 97.88 290 LEU A N 1
ATOM 2416 C CA . LEU A 1 290 ? -16.779 -11.227 20.655 1.00 97.88 290 LEU A CA 1
ATOM 2417 C C . LEU A 1 290 ? -16.831 -11.256 19.121 1.00 97.88 290 LEU A C 1
ATOM 2419 O O . LEU A 1 290 ? -17.884 -11.524 18.550 1.00 97.88 290 LEU A O 1
ATOM 2423 N N . LEU A 1 291 ? -15.687 -11.064 18.462 1.00 98.31 291 LEU A N 1
ATOM 2424 C CA . LEU A 1 291 ? -15.548 -11.161 17.007 1.00 98.31 291 LEU A CA 1
ATOM 2425 C C . LEU A 1 291 ? -15.838 -12.581 16.497 1.00 98.31 291 LEU A C 1
ATOM 2427 O O . LEU A 1 291 ? -16.563 -12.746 15.516 1.00 98.31 291 LEU A O 1
ATOM 2431 N N . GLU A 1 292 ? -15.364 -13.612 17.202 1.00 98.12 292 GLU A N 1
ATOM 2432 C CA . GLU A 1 292 ? -15.615 -15.016 16.843 1.00 98.12 292 GLU A CA 1
ATOM 2433 C C . GLU A 1 292 ? -17.113 -15.363 16.865 1.00 98.12 292 GLU A C 1
ATOM 2435 O O . GLU A 1 292 ? -17.593 -16.063 15.976 1.00 98.12 292 GLU A O 1
ATOM 2440 N N . LYS A 1 293 ? -17.889 -14.809 17.812 1.00 97.69 293 LYS A N 1
ATOM 2441 C CA . LYS A 1 293 ? -19.362 -14.946 17.835 1.00 97.69 293 LYS A CA 1
ATOM 2442 C C . LYS A 1 293 ? -20.046 -14.302 16.627 1.00 97.69 293 LYS A C 1
ATOM 2444 O O . LYS A 1 293 ? -21.196 -14.616 16.333 1.00 97.69 293 LYS A O 1
ATOM 2449 N N . LYS A 1 294 ? -19.349 -13.400 15.934 1.00 98.00 294 LYS A N 1
ATOM 2450 C CA . LYS A 1 294 ? -19.800 -12.723 14.715 1.00 98.00 294 LYS A CA 1
ATOM 2451 C C . LYS A 1 294 ? -19.233 -13.334 13.439 1.00 98.00 294 LYS A C 1
ATOM 2453 O O . LYS A 1 294 ? -19.347 -12.720 12.381 1.00 98.00 294 LYS A O 1
ATOM 2458 N N . ASN A 1 295 ? -18.662 -14.538 13.526 1.00 97.62 295 ASN A N 1
ATOM 2459 C CA . ASN A 1 295 ? -17.979 -15.221 12.426 1.00 97.62 295 ASN A CA 1
ATOM 2460 C C . ASN A 1 295 ? -16.841 -14.378 11.818 1.00 97.62 295 ASN A C 1
ATOM 2462 O O . ASN A 1 295 ? -16.560 -14.460 10.621 1.00 97.62 295 ASN A O 1
ATOM 2466 N N . ILE A 1 296 ? -16.189 -13.553 12.642 1.00 98.19 296 ILE A N 1
ATOM 2467 C CA . ILE A 1 296 ? -15.006 -12.781 12.271 1.00 98.19 296 ILE A CA 1
ATOM 2468 C C . ILE A 1 296 ? -13.799 -13.415 12.959 1.00 98.19 296 ILE A C 1
ATOM 2470 O O . ILE A 1 296 ? -13.632 -13.315 14.173 1.00 98.19 296 ILE A O 1
ATOM 2474 N N . TYR A 1 297 ? -1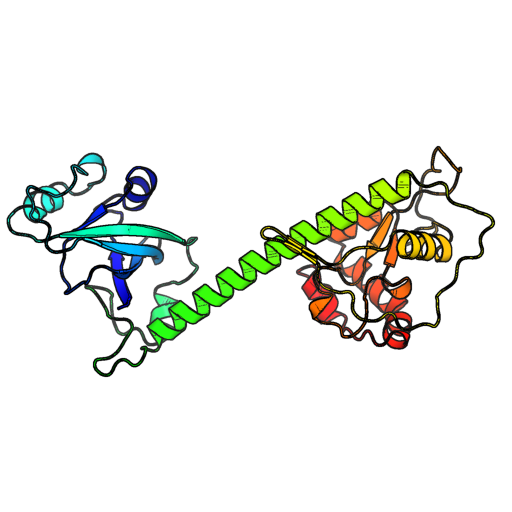2.955 -14.071 12.167 1.00 98.12 297 TYR A N 1
ATOM 2475 C CA . TYR A 1 297 ? -11.750 -14.749 12.636 1.00 98.12 297 TYR A CA 1
ATOM 2476 C C . TYR A 1 297 ? -10.522 -14.019 12.105 1.00 98.12 297 TYR A C 1
ATOM 2478 O O . TYR A 1 297 ? -10.394 -13.818 10.901 1.00 98.12 297 TYR A O 1
ATOM 2486 N N . ILE A 1 298 ? -9.629 -13.618 13.005 1.00 98.12 298 ILE A N 1
ATOM 2487 C CA . ILE A 1 298 ? -8.364 -12.959 12.678 1.00 98.12 298 ILE A CA 1
ATOM 2488 C C . ILE A 1 298 ? -7.328 -13.327 13.744 1.00 98.12 298 ILE A C 1
ATOM 2490 O O . ILE A 1 298 ? -7.670 -13.447 14.923 1.00 98.12 298 ILE A O 1
ATOM 2494 N N . SER A 1 299 ? -6.073 -13.538 13.348 1.00 98.44 299 SER A N 1
ATOM 2495 C CA . SER A 1 299 ? -4.969 -13.730 14.295 1.00 98.44 299 SER A CA 1
ATOM 2496 C C . SER A 1 299 ? -4.393 -12.382 14.745 1.00 98.44 299 SER A C 1
ATOM 2498 O O . SER A 1 299 ? -4.542 -11.374 14.058 1.00 98.44 299 SER A O 1
ATOM 2500 N N . LEU A 1 300 ? -3.690 -12.349 15.881 1.00 98.56 300 LEU A N 1
ATOM 2501 C CA . LEU A 1 300 ? -2.992 -11.133 16.317 1.00 98.56 300 LEU A CA 1
ATOM 2502 C C . LEU A 1 300 ? -1.966 -10.667 15.270 1.00 98.56 300 LEU A C 1
ATOM 2504 O O . LEU A 1 300 ? -1.869 -9.477 15.000 1.00 98.56 300 LEU A O 1
ATOM 2508 N N . GLU A 1 301 ? -1.230 -11.601 14.665 1.00 98.31 301 GLU A N 1
ATOM 2509 C CA . GLU A 1 301 ? -0.247 -11.308 13.616 1.00 98.31 301 GLU A CA 1
ATO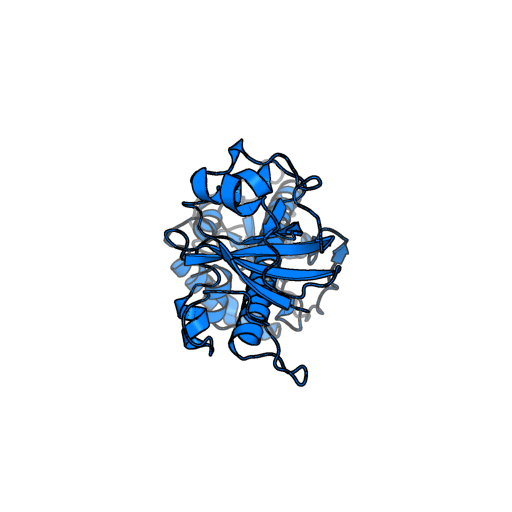M 2510 C C . GLU A 1 301 ? -0.905 -10.682 12.382 1.00 98.31 301 GLU A C 1
ATOM 2512 O O . GLU A 1 301 ? -0.441 -9.656 11.888 1.00 98.31 301 GLU A O 1
ATOM 2517 N N . GLU A 1 302 ? -2.030 -11.241 11.924 1.00 97.75 302 GLU A N 1
ATOM 2518 C CA . GLU A 1 302 ? -2.760 -10.668 10.797 1.00 97.75 302 GLU A CA 1
ATOM 2519 C C . GLU A 1 302 ? -3.305 -9.277 11.144 1.00 97.75 302 GLU A C 1
ATOM 2521 O O . GLU A 1 302 ? -3.160 -8.352 10.345 1.00 97.75 302 GLU A O 1
ATOM 2526 N N . LEU A 1 303 ? -3.860 -9.094 12.345 1.00 98.25 303 LEU A N 1
ATOM 2527 C CA . LEU A 1 303 ? -4.340 -7.790 12.789 1.00 98.25 303 LEU A CA 1
ATOM 2528 C C . LEU A 1 303 ? -3.215 -6.752 12.816 1.00 98.25 303 LEU A C 1
ATOM 2530 O O . LEU A 1 303 ? -3.391 -5.666 12.277 1.00 98.25 303 LEU A O 1
ATOM 2534 N N . LEU A 1 304 ? -2.059 -7.077 13.395 1.00 97.56 304 LEU A N 1
ATOM 2535 C CA . LEU A 1 304 ? -0.905 -6.175 13.449 1.00 97.56 304 LEU A CA 1
ATOM 2536 C C . LEU A 1 304 ? -0.391 -5.819 12.049 1.00 97.56 304 LEU A C 1
ATOM 2538 O O . LEU A 1 304 ? -0.106 -4.649 11.787 1.00 97.56 304 LEU A O 1
ATOM 2542 N N . SER A 1 305 ? -0.410 -6.773 11.113 1.00 95.31 305 SER A N 1
ATOM 2543 C CA . SER A 1 305 ? -0.047 -6.509 9.716 1.00 95.31 305 SER A CA 1
ATOM 2544 C C . SER A 1 305 ? -0.934 -5.440 9.061 1.00 95.31 305 SER A C 1
ATOM 2546 O O . SER A 1 305 ? -0.465 -4.689 8.206 1.00 95.31 305 SER A O 1
ATOM 2548 N N . PHE A 1 306 ? -2.197 -5.295 9.493 1.00 94.25 306 PHE A N 1
ATOM 2549 C CA . PHE A 1 306 ? -3.112 -4.274 8.961 1.00 94.25 306 PHE A CA 1
ATOM 2550 C C . PHE A 1 306 ? -2.716 -2.856 9.380 1.00 94.25 306 PHE A C 1
ATOM 2552 O O . PHE A 1 306 ? -3.082 -1.903 8.687 1.00 94.25 306 PHE A O 1
ATOM 2559 N N . TYR A 1 307 ? -1.943 -2.738 10.463 1.00 92.69 307 TYR A N 1
ATOM 2560 C CA . TYR A 1 307 ? -1.342 -1.504 10.971 1.00 92.69 307 TYR A CA 1
ATOM 2561 C C . TYR A 1 307 ? 0.122 -1.328 10.537 1.00 92.69 307 TYR A C 1
ATOM 2563 O O . TYR A 1 307 ? 0.736 -0.320 10.875 1.00 92.69 307 TYR A O 1
ATOM 2571 N N . GLY A 1 308 ? 0.688 -2.275 9.778 1.00 90.88 308 GLY A N 1
ATOM 2572 C CA . GLY A 1 308 ? 2.100 -2.256 9.382 1.00 90.88 308 GLY A CA 1
ATOM 2573 C C . GLY A 1 308 ? 3.072 -2.541 10.533 1.00 90.88 308 GLY A C 1
ATOM 2574 O O . GLY A 1 308 ? 4.186 -2.014 10.514 1.00 90.88 308 GLY A O 1
ATOM 2575 N N . LEU A 1 309 ? 2.640 -3.326 11.530 1.00 92.12 309 LEU A N 1
ATOM 2576 C CA . LEU A 1 309 ? 3.376 -3.654 12.761 1.00 92.12 309 LEU A CA 1
ATOM 2577 C C . LEU A 1 309 ? 3.827 -5.113 12.855 1.00 92.12 309 LEU A C 1
ATOM 2579 O O . LEU A 1 309 ? 3.213 -5.978 12.194 1.00 92.12 309 LEU A O 1
#

Radius of gyration: 28.09 Å; Cα contacts (8 Å, |Δi|>4): 483; chains: 1; bounding box: 62×39×75 Å

Nearest PDB structures (foldseek):
  5y6b-assembly4_D  TM=6.829E-01  e=1.321E-05  Zymomonas mobilis subsp. mobilis ATCC 10988
  5guq-assembly4_D  TM=6.730E-01  e=5.238E-05  Zymomonas mobilis subsp. mobilis ATCC 10988
  5y6c-assembly2_B  TM=6.780E-01  e=7.503E-05  Zymomonas mobilis subsp. mobilis ATCC 10988
  1zce-assembly1_A  TM=6.495E-01  e=9.855E-04  Agrobacterium fabrum str. C58
  1wyd-assembly1_B  TM=1.827E-01  e=9.977E+00  Sulfurisphaera tokodaii str. 7

Sequence (309 aa):
MEWLISANHNKYDHLRAFNELPYIDWKQNANYSVGDKVFIYSTKPISAIEFLVEVIETNITGDHVIDDKIYWTDMNEYENGRKHSRYARFKLIERFDKNKITIEDLHNNGLVGNIQGPRKLYDEIGNILEFGQYIHNRLNELEENKERVKVVKQNNQLDDMLKTVITDMTIDSSKIYSYSEDLKPKPKLVENRFNKVYRRNKIVAINALGIANFSCEIDKNHKTFNRKKDGVPYTEPHHLIPMAYQDKFEYSIDIEENIVSLCSNCHNEIHYGENARNLIEKLYYERKSLLEKKNIYISLEELLSFYGL